Protein AF-G3IB99-F1 (afdb_monomer)

Solvent-accessible surface area (backbone atoms only — not comparable to full-atom values): 10257 Å² total; per-residue (Å²): 133,59,73,70,54,47,63,73,69,65,39,61,71,26,27,49,46,32,40,73,77,68,72,35,90,63,58,68,68,59,18,52,49,49,44,49,53,52,61,70,64,66,71,85,59,64,83,20,66,32,47,36,39,21,52,54,35,40,75,71,71,43,54,70,68,60,10,50,49,53,10,56,70,50,57,39,84,66,25,65,32,28,63,60,51,18,52,55,52,51,50,54,42,54,78,65,71,56,53,44,65,57,51,53,51,49,32,57,74,70,73,46,82,63,60,82,47,43,39,87,82,49,44,92,93,43,68,54,66,70,59,51,56,55,52,59,56,43,72,76,42,59,66,82,52,33,20,68,76,79,31,90,39,60,92,47,79,55,42,72,44,59,80,71,37,77,72,40,66,69,37,53,36,53,34,64,70,31,46,129

Radius of gyration: 18.91 Å; Cα contacts (8 Å, |Δi|>4): 186; chains: 1; bounding box: 50×34×52 Å

Nearest PDB structures (foldseek):
  6qfb-assembly1_B-2  TM=8.580E-01  e=9.267E-17  Homo sapiens
  6qfb-assembly1_A-2  TM=8.563E-01  e=1.451E-16  Homo sapiens
  6hxm-assembly1_B  TM=8.530E-01  e=1.623E-16  Homo sapiens
  6hxi-assembly1_B  TM=8.545E-01  e=1.266E-12  Methanothrix soehngenii
  6znw-assembly1_B  TM=7.960E-01  e=6.838E-13  Methanothrix soehngenii

Sequence (180 aa):
MPITEVFKEEMGIGGVLGLLWFQRSWPKYSCQFIEMCLMVTADHGPAVSGAHNTIISARAGKDLVSSLSSGLLTFGDWFGGALDAAAKMFSKAFDSGIISMEFVNKMKKEGKLIMGIGHRVKSINNPDMRVEILKDCQTAFPRHLAARLFTGSGEDHHFKEAKSYPECERFHWRRICGHA

InterPro domains:
  IPR002020 Citrate synthase [PF00285] (25-141)
  IPR002020 Citrate synthase [PTHR23118] (1-137)
  IPR016142 Citrate synthase-like, large alpha subdomain [G3DSA:1.10.580.10] (22-80)
  IPR016143 Citrate synthase-like, small alpha subdomain [G3DSA:1.10.230.10] (81-142)
  IPR036969 Citrate synthase superfamily [SSF48256] (7-140)

Organism: Cricetulus griseus (NCBI:txid10029)

Secondary structure (DSSP, 8-state):
--HHHHHHTT-HHHHHHHHHHHS-PPPHHHHHHHHHHHHHTS---TTSHHHHHHHHHHHTT--HHHHHHHHHTT-BTTBBTHHHHHHHHHHHHHHTT--HHHHHHHHHHTT-PPTT---SS-BTTB--HHHHHHHHHHTTS-HHHHHHHT-S-SS-TTSGGGGTSTTGGGS--TTTS---

Mean predicted aligned error: 9.17 Å

Structure (mmCIF, N/CA/C/O backbone):
data_AF-G3IB99-F1
#
_entry.id   AF-G3IB99-F1
#
loop_
_atom_site.group_PDB
_atom_site.id
_atom_site.type_symbol
_atom_site.label_atom_id
_atom_site.label_alt_id
_atom_site.label_comp_id
_atom_site.label_asym_id
_atom_site.label_entity_id
_atom_site.label_seq_id
_atom_site.pdbx_PDB_ins_code
_atom_site.Cartn_x
_atom_site.Cartn_y
_atom_site.Cartn_z
_atom_site.occupancy
_atom_site.B_iso_or_equiv
_atom_site.auth_seq_id
_atom_site.auth_comp_id
_atom_site.auth_asym_id
_atom_site.auth_atom_id
_atom_site.pdbx_PDB_model_num
ATOM 1 N N . MET A 1 1 ? -6.535 -2.120 -25.381 1.00 87.00 1 MET A N 1
ATOM 2 C CA . MET A 1 1 ? -5.793 -0.951 -25.887 1.00 87.00 1 MET A CA 1
ATOM 3 C C . MET A 1 1 ? -4.408 -1.423 -26.306 1.00 87.00 1 MET A C 1
ATOM 5 O O . MET A 1 1 ? -3.760 -2.080 -25.495 1.00 87.00 1 MET A O 1
ATOM 9 N N . PRO A 1 2 ? -3.989 -1.205 -27.561 1.00 95.06 2 PRO A N 1
ATOM 10 C CA . PRO A 1 2 ? -2.632 -1.487 -28.021 1.00 95.06 2 PRO A CA 1
ATOM 11 C C . PRO A 1 2 ? -1.585 -0.685 -27.239 1.00 95.06 2 PRO A C 1
ATOM 13 O O . PRO A 1 2 ? -1.839 0.446 -26.834 1.00 95.06 2 PRO A O 1
ATOM 16 N N . ILE A 1 3 ? -0.382 -1.241 -27.075 1.00 95.31 3 ILE A N 1
ATOM 17 C CA . ILE A 1 3 ? 0.705 -0.585 -26.327 1.00 95.31 3 ILE A CA 1
ATOM 18 C C . ILE A 1 3 ? 1.106 0.774 -26.925 1.00 95.31 3 ILE A C 1
ATOM 20 O O . ILE A 1 3 ? 1.473 1.690 -26.199 1.00 95.31 3 ILE A O 1
ATOM 24 N N . THR A 1 4 ? 0.985 0.941 -28.243 1.00 96.38 4 THR A N 1
ATOM 25 C CA . THR A 1 4 ? 1.266 2.208 -28.934 1.00 96.38 4 THR A CA 1
ATOM 26 C C . THR A 1 4 ? 0.306 3.326 -28.523 1.00 96.38 4 THR A C 1
ATOM 28 O O . THR A 1 4 ? 0.736 4.467 -28.370 1.00 96.38 4 THR A O 1
ATOM 31 N N . GLU A 1 5 ? -0.972 3.011 -28.296 1.00 95.25 5 GLU A N 1
ATOM 32 C CA . GLU A 1 5 ? -1.967 3.973 -27.805 1.00 95.25 5 GLU A CA 1
ATOM 33 C C . GLU A 1 5 ? -1.708 4.349 -26.345 1.00 95.25 5 GLU A C 1
ATOM 35 O O . GLU A 1 5 ? -1.786 5.524 -26.006 1.00 95.25 5 GLU A O 1
ATOM 40 N N . VAL A 1 6 ? -1.280 3.392 -25.512 1.00 94.19 6 VAL A N 1
ATOM 41 C CA . VAL A 1 6 ? -0.914 3.645 -24.105 1.00 94.19 6 VAL A CA 1
ATOM 42 C C . VAL A 1 6 ? 0.177 4.715 -23.987 1.00 94.19 6 VAL A C 1
ATOM 44 O O . VAL A 1 6 ? 0.074 5.616 -23.151 1.00 94.19 6 VAL A O 1
ATOM 47 N N . PHE A 1 7 ? 1.211 4.645 -24.833 1.00 95.2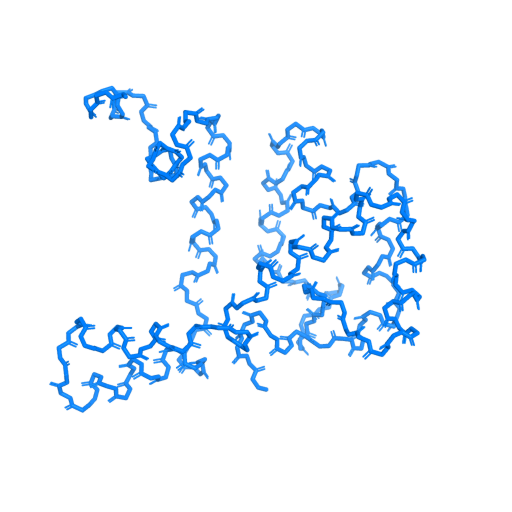5 7 PHE A N 1
ATOM 48 C CA . PHE A 1 7 ? 2.264 5.664 -24.864 1.00 95.25 7 PHE A CA 1
ATOM 49 C C . PHE A 1 7 ? 1.783 6.983 -25.475 1.00 95.25 7 PHE A C 1
ATOM 51 O O . PHE A 1 7 ? 2.137 8.044 -24.969 1.00 95.25 7 PHE A O 1
ATOM 58 N N . LYS A 1 8 ? 0.958 6.934 -26.530 1.00 96.12 8 LYS A N 1
ATOM 59 C CA . LYS A 1 8 ? 0.415 8.136 -27.183 1.00 96.12 8 LYS A CA 1
ATOM 60 C C . LYS A 1 8 ? -0.502 8.947 -26.262 1.00 96.12 8 LYS A C 1
ATOM 62 O O . LYS A 1 8 ? -0.513 10.169 -26.349 1.00 96.12 8 LYS A O 1
ATOM 67 N N . GLU A 1 9 ? -1.271 8.281 -25.405 1.00 93.50 9 GLU A N 1
ATOM 68 C CA . GLU A 1 9 ? -2.194 8.919 -24.457 1.00 93.50 9 GLU A CA 1
ATOM 69 C C . GLU A 1 9 ? -1.531 9.320 -23.127 1.00 93.50 9 GLU A C 1
ATOM 71 O O . GLU A 1 9 ? -2.204 9.872 -22.254 1.00 93.50 9 GLU A O 1
ATOM 76 N N . GLU A 1 10 ? -0.222 9.073 -22.974 1.00 93.75 10 GLU A N 1
ATOM 77 C CA . GLU A 1 10 ? 0.557 9.381 -21.766 1.00 93.75 10 GLU A CA 1
ATOM 78 C C . GLU A 1 10 ? -0.084 8.800 -20.493 1.00 93.75 10 GLU A C 1
ATOM 80 O O . GLU A 1 10 ? -0.214 9.469 -19.466 1.00 93.75 10 GLU A O 1
ATOM 85 N N . MET A 1 11 ? -0.525 7.539 -20.556 1.00 92.50 11 MET A N 1
ATOM 86 C CA . MET A 1 11 ? -1.309 6.922 -19.477 1.00 92.50 11 MET A CA 1
ATOM 87 C C . MET A 1 11 ? -0.542 6.739 -18.157 1.00 92.50 11 MET A C 1
ATOM 89 O O . MET A 1 11 ? -1.168 6.572 -17.107 1.00 92.50 11 MET A O 1
ATOM 93 N N . GLY A 1 12 ? 0.793 6.745 -18.205 1.00 95.31 12 GLY A N 1
ATOM 94 C CA . GLY A 1 12 ? 1.648 6.526 -17.039 1.00 95.31 12 GLY A CA 1
ATOM 95 C C . GLY A 1 12 ? 1.552 5.108 -16.468 1.00 95.31 12 GLY A C 1
ATOM 96 O O . GLY A 1 12 ? 0.936 4.208 -17.047 1.00 95.31 12 GLY A O 1
ATOM 97 N N . ILE A 1 13 ? 2.164 4.903 -15.304 1.00 96.88 13 ILE A N 1
ATOM 98 C CA . ILE A 1 13 ? 2.124 3.618 -14.593 1.00 96.88 13 ILE A CA 1
ATOM 99 C C . ILE A 1 13 ? 0.707 3.378 -14.062 1.00 96.88 13 ILE A C 1
ATOM 101 O O . ILE A 1 13 ? 0.179 2.273 -14.183 1.00 96.88 13 ILE A O 1
ATOM 105 N N . GLY A 1 14 ? 0.055 4.416 -13.535 1.00 94.75 14 GLY A N 1
ATOM 106 C CA . GLY A 1 14 ? -1.295 4.332 -12.984 1.00 94.75 14 GLY A CA 1
ATOM 107 C C . GLY A 1 14 ? -2.340 3.927 -14.023 1.00 94.75 14 GLY A C 1
ATOM 108 O O . GLY A 1 14 ? -3.204 3.097 -13.736 1.00 94.75 14 GLY A O 1
ATOM 109 N N . GLY A 1 15 ? -2.248 4.447 -15.251 1.00 95.38 15 GLY A N 1
ATOM 110 C CA . GLY A 1 15 ? -3.161 4.069 -16.329 1.00 95.38 15 GLY A CA 1
ATOM 111 C C . GLY A 1 15 ? -2.929 2.645 -16.832 1.00 95.38 15 GLY A C 1
ATOM 112 O O . GLY A 1 15 ? -3.894 1.919 -17.077 1.00 95.38 15 GLY A O 1
ATOM 113 N N . VAL A 1 16 ? -1.669 2.199 -16.903 1.00 97.06 16 VAL A N 1
ATOM 114 C CA . VAL A 1 16 ? -1.341 0.797 -17.214 1.00 97.06 16 VAL A CA 1
ATOM 115 C C . VAL A 1 16 ? -1.893 -0.146 -16.141 1.00 97.06 16 VAL A C 1
ATOM 117 O O . VAL A 1 16 ? -2.479 -1.174 -16.480 1.00 97.06 16 VAL A O 1
ATOM 120 N N . LEU A 1 17 ? -1.788 0.214 -14.857 1.00 96.56 17 LEU A N 1
ATOM 121 C CA . LEU A 1 17 ? -2.384 -0.561 -13.764 1.00 96.56 17 LEU A CA 1
ATOM 122 C C . LEU A 1 17 ? -3.911 -0.642 -13.877 1.00 96.56 17 LEU A C 1
ATOM 124 O O . LEU A 1 17 ? -4.468 -1.726 -13.713 1.00 96.56 17 LEU A O 1
ATOM 128 N N . GLY A 1 18 ? -4.588 0.454 -14.230 1.00 95.38 18 GLY A N 1
ATOM 129 C CA . GLY A 1 18 ? -6.035 0.453 -14.485 1.00 95.38 18 GLY A CA 1
ATOM 130 C C . GLY A 1 18 ? -6.449 -0.531 -15.586 1.00 95.38 18 GLY A C 1
ATOM 131 O O . GLY A 1 18 ? -7.400 -1.302 -15.421 1.00 95.38 18 GLY A O 1
ATOM 132 N N . LEU A 1 19 ? -5.685 -0.578 -16.681 1.00 96.19 19 LEU A N 1
ATOM 133 C CA . LEU A 1 19 ? -5.924 -1.514 -17.781 1.00 96.19 19 LEU A CA 1
ATOM 134 C C . LEU A 1 19 ? -5.665 -2.972 -17.379 1.00 96.19 19 LEU A C 1
ATOM 136 O O . LEU A 1 19 ? -6.460 -3.843 -17.724 1.00 96.19 19 LEU A O 1
ATOM 140 N N . LEU A 1 20 ? -4.575 -3.258 -16.665 1.00 96.81 20 LEU A N 1
ATOM 141 C CA . LEU A 1 20 ? -4.194 -4.635 -16.332 1.00 96.81 20 LEU A CA 1
ATOM 142 C C . LEU A 1 20 ? -5.030 -5.223 -15.191 1.00 96.81 20 LEU A C 1
ATOM 144 O O . LEU A 1 20 ? -5.450 -6.376 -15.277 1.00 96.81 20 LEU A O 1
ATOM 148 N N . TRP A 1 21 ? -5.280 -4.452 -14.133 1.00 95.75 21 TRP A N 1
ATOM 149 C CA . TRP A 1 21 ? -5.978 -4.941 -12.941 1.00 95.75 21 TRP A CA 1
ATOM 150 C C . TRP A 1 21 ? -7.497 -4.880 -13.081 1.00 95.75 21 TRP A C 1
ATOM 152 O O . TRP A 1 21 ? -8.180 -5.790 -12.620 1.00 95.75 21 TRP A O 1
ATOM 162 N N . PHE A 1 22 ? -8.022 -3.835 -13.728 1.00 94.44 22 PHE A N 1
ATOM 163 C CA . PHE A 1 22 ? -9.465 -3.574 -13.792 1.00 94.44 22 PHE A CA 1
ATOM 164 C C . PHE A 1 22 ? -10.037 -3.610 -15.206 1.00 94.44 22 PHE A C 1
ATOM 166 O O . PHE A 1 22 ? -11.247 -3.457 -15.366 1.00 94.44 22 PHE A O 1
ATOM 173 N N . GLN A 1 23 ? -9.196 -3.783 -16.233 1.00 95.44 23 GLN A N 1
ATOM 174 C CA . GLN A 1 23 ? -9.614 -3.792 -17.638 1.00 95.44 23 GLN A CA 1
ATOM 175 C C . GLN A 1 23 ? -10.393 -2.522 -18.023 1.00 95.44 23 GLN A C 1
ATOM 177 O O . GLN A 1 23 ? -11.329 -2.555 -18.826 1.00 95.44 23 GLN A O 1
ATOM 182 N N . ARG A 1 24 ? -10.013 -1.376 -17.438 1.00 92.56 24 ARG A N 1
ATOM 183 C CA . ARG A 1 24 ? -10.651 -0.073 -17.665 1.00 92.56 24 ARG A CA 1
ATOM 184 C C . ARG A 1 24 ? -9.608 1.004 -17.928 1.00 92.56 24 ARG A C 1
ATOM 186 O O . ARG A 1 24 ? -8.572 1.043 -17.277 1.00 92.56 24 ARG A O 1
ATOM 193 N N . SER A 1 25 ? -9.924 1.906 -18.857 1.00 92.25 25 SER A N 1
ATOM 194 C CA . SER A 1 25 ? -9.218 3.183 -18.958 1.00 92.25 25 SER A CA 1
ATOM 195 C C . SER A 1 25 ? -9.811 4.142 -17.931 1.00 92.25 25 SER A C 1
ATOM 197 O O . SER A 1 25 ? -11.033 4.316 -17.872 1.00 92.25 25 SER A O 1
ATOM 199 N N . TRP A 1 26 ? -8.959 4.708 -17.082 1.00 90.44 26 TRP A N 1
ATOM 200 C CA . TRP A 1 26 ? -9.368 5.610 -16.015 1.00 90.44 26 TRP A CA 1
ATOM 201 C C . TRP A 1 26 ? -9.081 7.071 -16.359 1.00 90.44 26 TRP A C 1
ATOM 203 O O . TRP A 1 26 ? -8.173 7.366 -17.135 1.00 90.44 26 TRP A O 1
ATOM 213 N N . PRO A 1 27 ? -9.815 8.013 -15.743 1.00 91.50 27 PRO A N 1
ATOM 214 C CA . PRO A 1 27 ? -9.466 9.424 -15.815 1.00 91.50 27 PRO A CA 1
ATOM 215 C C . PRO A 1 27 ? -8.056 9.693 -15.272 1.00 91.50 27 PRO A C 1
ATOM 217 O O . PRO A 1 27 ? -7.644 9.078 -14.285 1.00 91.50 27 PRO A O 1
ATOM 220 N N . LYS A 1 28 ? -7.361 10.691 -15.839 1.00 90.81 28 LYS A N 1
ATOM 221 C CA . LYS A 1 28 ? -5.982 11.053 -15.452 1.00 90.81 28 LYS A CA 1
ATOM 222 C C . LYS A 1 28 ? -5.798 11.249 -13.940 1.00 90.81 28 LYS A C 1
ATOM 224 O O . LYS A 1 28 ? -4.803 10.784 -13.396 1.00 90.81 28 LYS A O 1
ATOM 229 N N . TYR A 1 29 ? -6.773 11.850 -13.249 1.00 88.19 29 TYR A N 1
ATOM 230 C CA . TYR A 1 29 ? -6.705 12.051 -11.794 1.00 88.19 29 TYR A CA 1
ATOM 231 C C . TYR A 1 29 ? -6.659 10.730 -11.005 1.00 88.19 29 TYR A C 1
ATOM 233 O O . TYR A 1 29 ? -5.977 10.643 -9.991 1.00 88.19 29 TYR A O 1
ATOM 241 N N . SER A 1 30 ? -7.347 9.680 -11.470 1.00 88.00 30 SER A N 1
ATOM 242 C CA . SER A 1 30 ? -7.333 8.365 -10.813 1.00 88.00 30 SER A CA 1
ATOM 243 C C . SER A 1 30 ? -6.010 7.646 -11.056 1.00 88.00 30 SER A C 1
ATOM 245 O O . SER A 1 30 ? -5.467 7.037 -10.138 1.00 88.00 30 SER A O 1
ATOM 247 N N . CYS A 1 31 ? -5.460 7.767 -12.268 1.00 91.88 31 CYS A N 1
ATOM 248 C CA . CYS A 1 31 ? -4.134 7.245 -12.594 1.00 91.88 31 CYS A CA 1
ATOM 249 C C . CYS A 1 31 ? -3.061 7.886 -11.702 1.00 91.88 31 CYS A C 1
ATOM 251 O O . CYS A 1 31 ? -2.303 7.174 -11.048 1.00 91.88 31 CYS A O 1
ATOM 253 N N . GLN A 1 32 ? -3.061 9.219 -11.604 1.00 91.00 32 GLN A N 1
ATOM 254 C CA . GLN A 1 32 ? -2.144 9.968 -10.740 1.00 91.00 32 GLN A CA 1
ATOM 255 C C . GLN A 1 32 ? -2.315 9.598 -9.266 1.00 91.00 32 GLN A C 1
ATOM 257 O O . GLN A 1 32 ? -1.330 9.424 -8.554 1.00 91.00 32 GLN A O 1
ATOM 262 N N . PHE A 1 33 ? -3.555 9.421 -8.806 1.00 87.00 33 PHE A N 1
ATOM 263 C CA . PHE A 1 33 ? -3.814 9.010 -7.434 1.00 87.00 33 PHE A CA 1
ATOM 264 C C . PHE A 1 33 ? -3.202 7.644 -7.097 1.00 87.00 33 PHE A C 1
ATOM 266 O O . PHE A 1 33 ? -2.570 7.498 -6.052 1.00 87.00 33 PHE A O 1
ATOM 273 N N . ILE A 1 34 ? -3.323 6.660 -7.990 1.00 89.19 34 ILE A N 1
ATOM 274 C CA . ILE A 1 34 ? -2.693 5.349 -7.792 1.00 89.19 34 ILE A CA 1
ATOM 275 C C . ILE A 1 34 ? -1.169 5.464 -7.765 1.00 89.19 34 ILE A C 1
ATOM 277 O O . ILE A 1 34 ? -0.531 4.859 -6.906 1.00 89.19 34 ILE A O 1
ATOM 281 N N . GLU A 1 35 ? -0.576 6.269 -8.645 1.00 92.62 35 GLU A N 1
ATOM 282 C CA . GLU A 1 35 ? 0.871 6.506 -8.626 1.00 92.62 35 GLU A CA 1
ATOM 283 C C . GLU A 1 35 ? 1.326 7.132 -7.304 1.00 92.62 35 GLU A C 1
ATOM 285 O O . GLU A 1 35 ? 2.317 6.699 -6.720 1.00 92.62 35 GLU A O 1
ATOM 290 N N . MET A 1 36 ? 0.573 8.089 -6.769 1.00 87.88 36 MET A N 1
ATOM 291 C CA . MET A 1 36 ? 0.847 8.643 -5.446 1.00 87.88 36 MET A CA 1
ATOM 292 C C . MET A 1 36 ? 0.695 7.623 -4.322 1.00 87.88 36 MET A C 1
ATOM 294 O O . MET A 1 36 ? 1.519 7.631 -3.410 1.00 87.88 36 MET A O 1
ATOM 298 N N . CYS A 1 37 ? -0.312 6.742 -4.367 1.00 86.81 37 CYS A N 1
ATOM 299 C CA . CYS A 1 37 ? -0.418 5.642 -3.409 1.00 86.81 37 CYS A CA 1
ATOM 300 C C . CYS A 1 37 ? 0.856 4.799 -3.415 1.00 86.81 37 CYS A C 1
ATOM 302 O O . CYS A 1 37 ? 1.420 4.567 -2.351 1.00 86.81 37 CYS A O 1
ATOM 304 N N . LEU A 1 38 ? 1.349 4.421 -4.600 1.00 90.38 38 LEU A N 1
ATOM 305 C CA . LEU A 1 38 ? 2.597 3.668 -4.737 1.00 90.38 38 LEU A CA 1
ATOM 306 C C . LEU A 1 38 ? 3.792 4.436 -4.160 1.00 90.38 38 LEU A C 1
ATOM 308 O O . LEU A 1 38 ? 4.603 3.846 -3.447 1.00 90.38 38 LEU A O 1
ATOM 312 N N . MET A 1 39 ? 3.877 5.746 -4.411 1.00 90.88 39 MET A N 1
ATOM 313 C CA . MET A 1 39 ? 4.948 6.601 -3.893 1.00 90.88 39 MET A CA 1
ATOM 314 C C . MET A 1 39 ? 4.939 6.689 -2.362 1.00 90.88 39 MET A C 1
ATOM 316 O O . MET A 1 39 ? 5.985 6.518 -1.737 1.00 90.88 39 MET A O 1
ATOM 320 N N . VAL A 1 40 ? 3.782 6.919 -1.731 1.00 85.25 40 VAL A N 1
ATOM 321 C CA . VAL A 1 40 ? 3.722 7.057 -0.264 1.00 85.25 40 VAL A CA 1
ATOM 322 C C . VAL A 1 40 ? 3.938 5.733 0.470 1.00 85.25 40 VAL A C 1
ATOM 324 O O . VAL A 1 40 ? 4.361 5.753 1.626 1.00 85.25 40 VAL A O 1
ATOM 327 N N . THR A 1 41 ? 3.658 4.596 -0.176 1.00 89.19 41 THR A N 1
ATOM 328 C CA . THR A 1 41 ? 3.864 3.254 0.392 1.00 89.19 41 THR A CA 1
ATOM 329 C C . THR A 1 41 ? 5.218 2.642 0.042 1.00 89.19 41 THR A C 1
ATOM 331 O O . THR A 1 41 ? 5.473 1.511 0.443 1.00 89.19 41 THR A O 1
ATOM 334 N N . ALA A 1 42 ? 6.070 3.345 -0.712 1.00 92.62 42 ALA A N 1
ATOM 335 C CA . ALA A 1 42 ? 7.289 2.774 -1.281 1.00 92.62 42 ALA A CA 1
ATOM 336 C C . ALA A 1 42 ? 8.238 2.185 -0.222 1.00 92.62 42 ALA A C 1
ATOM 338 O O . ALA A 1 42 ? 8.786 1.106 -0.433 1.00 92.62 42 ALA A O 1
ATOM 339 N N . ASP A 1 43 ? 8.412 2.866 0.914 1.00 92.38 43 ASP A N 1
ATOM 340 C CA . ASP A 1 43 ? 9.173 2.351 2.053 1.00 92.38 43 ASP A CA 1
ATOM 341 C C . ASP A 1 43 ? 8.780 3.049 3.369 1.00 92.38 43 ASP A C 1
ATOM 343 O O . ASP A 1 43 ? 8.349 4.208 3.388 1.00 92.38 43 ASP A O 1
ATOM 347 N N . HIS A 1 44 ? 8.948 2.343 4.489 1.00 91.44 44 HIS A N 1
ATOM 348 C CA . HIS A 1 44 ? 8.750 2.847 5.856 1.00 91.44 44 HIS A CA 1
ATOM 349 C C . HIS A 1 44 ? 9.935 2.538 6.784 1.00 91.44 44 HIS A C 1
ATOM 351 O O . HIS A 1 44 ? 9.791 2.543 8.010 1.00 91.44 44 HIS A O 1
ATOM 357 N N . GLY A 1 45 ? 11.115 2.320 6.203 1.00 93.25 45 GLY A N 1
ATOM 358 C CA . GLY A 1 45 ? 12.359 2.103 6.918 1.00 93.25 45 GLY A CA 1
ATOM 359 C C . GLY A 1 45 ? 12.589 0.644 7.327 1.00 93.25 45 GLY A C 1
ATOM 360 O O . GLY A 1 45 ? 11.701 -0.205 7.254 1.00 93.25 45 GLY A O 1
ATOM 361 N N . PRO A 1 46 ? 13.797 0.328 7.819 1.00 95.81 46 PRO A N 1
ATOM 362 C CA . PRO A 1 46 ? 14.273 -1.050 7.963 1.00 95.81 46 PRO A CA 1
ATOM 363 C C . PRO A 1 46 ? 13.697 -1.809 9.169 1.00 95.81 46 PRO A C 1
ATOM 365 O O . PRO A 1 46 ? 13.973 -2.996 9.334 1.00 95.81 46 PRO A O 1
ATOM 368 N N . ALA A 1 47 ? 12.948 -1.132 10.045 1.00 94.38 47 ALA A N 1
ATOM 369 C CA . ALA A 1 47 ? 12.429 -1.712 11.285 1.00 94.38 47 ALA A CA 1
ATOM 370 C C . ALA A 1 47 ? 11.116 -2.492 11.097 1.00 94.38 47 ALA A C 1
ATOM 372 O O . ALA A 1 47 ? 10.696 -3.203 12.008 1.00 94.38 47 ALA A O 1
ATOM 373 N N . VAL A 1 48 ? 10.460 -2.362 9.940 1.00 91.31 48 VAL A N 1
ATOM 374 C CA . VAL A 1 48 ? 9.214 -3.081 9.652 1.00 91.31 48 VAL A CA 1
ATOM 375 C C . VAL A 1 48 ? 9.496 -4.526 9.229 1.00 91.31 48 VAL A C 1
ATOM 377 O O . VAL A 1 48 ? 10.531 -4.804 8.623 1.00 91.31 48 VAL A O 1
ATOM 380 N N . SER A 1 49 ? 8.567 -5.446 9.512 1.00 93.50 49 SER A N 1
ATOM 381 C CA . SER A 1 49 ? 8.760 -6.897 9.340 1.00 93.50 49 SER A CA 1
ATOM 382 C C . SER A 1 49 ? 9.299 -7.295 7.961 1.00 93.50 49 SER A C 1
ATOM 384 O O . SER A 1 49 ? 10.277 -8.036 7.880 1.00 93.50 49 SER A O 1
ATOM 386 N N . GLY A 1 50 ? 8.719 -6.768 6.879 1.00 95.56 50 GLY A N 1
ATOM 387 C CA . GLY A 1 50 ? 9.151 -7.109 5.521 1.00 95.56 50 GLY A CA 1
ATOM 388 C C . GLY A 1 50 ? 10.539 -6.588 5.178 1.00 95.56 50 GLY A C 1
ATOM 389 O O . GLY A 1 50 ? 11.364 -7.343 4.671 1.00 95.56 50 GLY A O 1
ATOM 390 N N . ALA A 1 51 ? 10.830 -5.325 5.505 1.00 96.56 51 ALA A N 1
ATOM 391 C CA . ALA A 1 51 ? 12.149 -4.744 5.264 1.00 96.56 51 ALA A CA 1
ATOM 392 C C . ALA A 1 51 ? 13.228 -5.492 6.059 1.00 96.56 51 ALA A C 1
ATOM 394 O O . ALA A 1 51 ? 14.272 -5.842 5.508 1.00 96.56 51 ALA A O 1
ATOM 395 N N . HIS A 1 52 ? 12.947 -5.816 7.323 1.00 97.94 52 HIS A N 1
ATOM 396 C CA . HIS A 1 52 ? 13.864 -6.560 8.176 1.00 97.94 52 HIS A CA 1
ATOM 397 C C . HIS A 1 52 ? 14.171 -7.955 7.612 1.00 97.94 52 HIS A C 1
ATOM 399 O O . HIS A 1 52 ? 15.340 -8.317 7.471 1.00 97.94 52 HIS A O 1
ATOM 405 N N . ASN A 1 53 ? 13.148 -8.715 7.206 1.00 97.75 53 ASN A N 1
ATOM 406 C CA . ASN A 1 53 ? 13.333 -10.043 6.616 1.00 97.75 53 ASN A CA 1
ATOM 407 C C . ASN A 1 53 ? 14.115 -9.998 5.295 1.00 97.75 53 ASN A C 1
ATOM 409 O O . ASN A 1 53 ? 15.000 -10.834 5.078 1.00 97.75 53 ASN A O 1
ATOM 413 N N . THR A 1 54 ? 13.850 -9.005 4.441 1.00 98.50 54 THR A N 1
ATOM 414 C CA . THR A 1 54 ? 14.625 -8.780 3.211 1.00 98.50 54 THR A CA 1
ATOM 415 C C . THR A 1 54 ? 16.094 -8.512 3.529 1.00 98.50 54 THR A C 1
ATOM 417 O O . THR A 1 54 ? 16.974 -9.131 2.930 1.00 98.50 54 THR A O 1
ATOM 420 N N . ILE A 1 55 ? 16.377 -7.645 4.508 1.00 98.44 55 ILE A N 1
ATOM 421 C CA . ILE A 1 55 ? 17.744 -7.296 4.921 1.00 98.44 55 ILE A CA 1
ATOM 422 C C . ILE A 1 55 ? 18.484 -8.523 5.460 1.00 98.44 55 ILE A C 1
ATOM 424 O O . ILE A 1 55 ? 19.619 -8.770 5.059 1.00 98.44 55 ILE A O 1
ATOM 428 N N . ILE A 1 56 ? 17.864 -9.310 6.344 1.00 98.56 56 ILE A N 1
ATOM 429 C CA . ILE A 1 56 ? 18.486 -10.523 6.896 1.00 98.56 56 ILE A CA 1
ATOM 430 C C . ILE A 1 56 ? 18.782 -11.541 5.789 1.00 98.56 56 ILE A C 1
ATOM 432 O O . ILE A 1 56 ? 19.881 -12.092 5.747 1.00 98.56 56 ILE A O 1
ATOM 436 N N . SER A 1 57 ? 17.850 -11.742 4.857 1.00 98.25 57 SER A N 1
ATOM 437 C CA . SER A 1 57 ? 18.029 -12.678 3.739 1.00 98.25 57 SER A CA 1
ATOM 438 C C . SER A 1 57 ? 19.161 -12.239 2.807 1.00 98.25 57 SER A C 1
ATOM 440 O O . SER A 1 57 ? 20.021 -13.047 2.456 1.00 98.25 57 SER A O 1
ATOM 442 N N . ALA A 1 58 ? 19.227 -10.946 2.479 1.00 98.44 58 ALA A N 1
ATOM 443 C CA . ALA A 1 58 ? 20.313 -10.383 1.682 1.00 98.44 58 ALA A CA 1
ATOM 444 C C . ALA A 1 58 ? 21.667 -10.521 2.398 1.00 98.44 58 ALA A C 1
ATOM 446 O O . ALA A 1 58 ? 22.660 -10.919 1.792 1.00 98.44 58 ALA A O 1
ATOM 447 N N . ARG A 1 59 ? 21.709 -10.275 3.717 1.00 98.25 59 ARG A N 1
ATOM 448 C CA . ARG A 1 59 ? 22.915 -10.467 4.544 1.00 98.25 59 ARG A CA 1
ATOM 449 C C . ARG A 1 59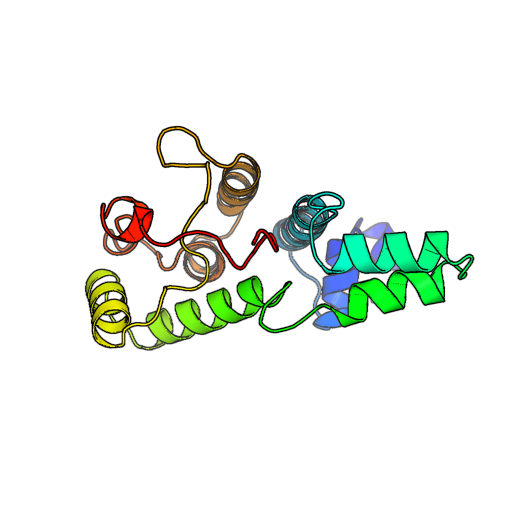 ? 23.341 -11.929 4.662 1.00 98.25 59 ARG A C 1
ATOM 451 O O . ARG A 1 59 ? 24.522 -12.184 4.865 1.00 98.25 59 ARG A O 1
ATOM 458 N N . ALA A 1 60 ? 22.417 -12.870 4.499 1.00 98.38 60 ALA A N 1
ATOM 459 C CA . ALA A 1 60 ? 22.714 -14.295 4.385 1.00 98.38 60 ALA A CA 1
ATOM 460 C C . ALA A 1 60 ? 23.245 -14.695 2.989 1.00 98.38 60 ALA A C 1
A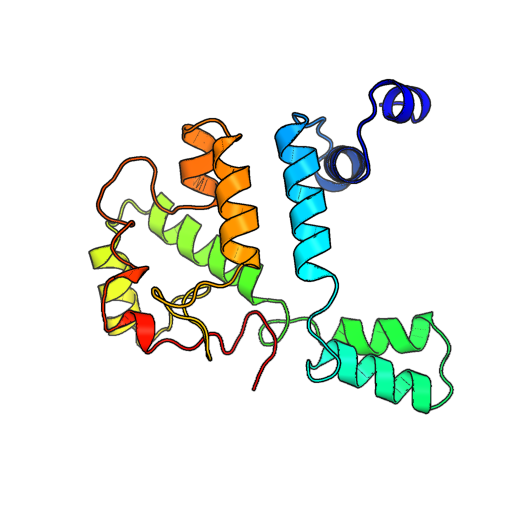TOM 462 O O . ALA A 1 60 ? 23.404 -15.883 2.714 1.00 98.38 60 ALA A O 1
ATOM 463 N N . GLY A 1 61 ? 23.511 -13.730 2.098 1.00 97.75 61 GLY A N 1
ATOM 464 C CA . GLY A 1 61 ? 24.067 -13.969 0.764 1.00 97.75 61 GLY A CA 1
ATOM 465 C C . GLY A 1 61 ? 23.045 -14.478 -0.254 1.00 97.75 61 GLY A C 1
ATOM 466 O O . GLY A 1 61 ? 23.428 -15.075 -1.260 1.00 97.75 61 GLY A O 1
ATOM 467 N N . LYS A 1 62 ? 21.744 -14.292 0.001 1.00 98.56 62 LYS A N 1
ATOM 468 C CA . LYS A 1 62 ? 20.688 -14.652 -0.951 1.00 98.56 62 LYS A CA 1
ATOM 469 C C . LYS A 1 62 ? 20.592 -13.623 -2.078 1.00 98.56 62 LYS A C 1
ATOM 471 O O . LYS A 1 62 ? 20.876 -12.443 -1.891 1.00 98.56 62 LYS A O 1
ATOM 476 N N . ASP A 1 63 ? 20.158 -14.080 -3.249 1.00 98.19 63 ASP A N 1
ATOM 477 C CA . ASP A 1 63 ? 19.910 -13.230 -4.412 1.00 98.19 63 ASP A CA 1
ATOM 478 C C . ASP A 1 63 ? 18.729 -12.264 -4.189 1.00 98.19 63 ASP A C 1
ATOM 480 O O . ASP A 1 63 ? 17.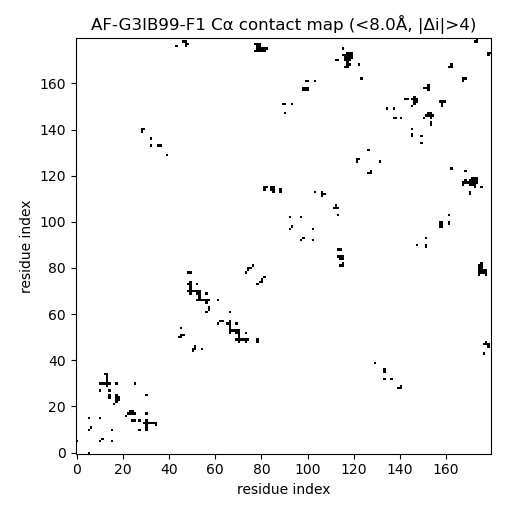994 -12.353 -3.196 1.00 98.19 63 ASP A O 1
ATOM 484 N N . LEU A 1 64 ? 18.544 -11.336 -5.134 1.00 98.25 64 LEU A N 1
ATOM 485 C CA . LEU A 1 64 ? 17.507 -10.303 -5.083 1.00 98.25 64 LEU A CA 1
ATOM 486 C C . LEU A 1 64 ? 16.098 -10.898 -4.943 1.00 98.25 64 LEU A C 1
ATOM 488 O O . LEU A 1 64 ? 15.330 -10.445 -4.097 1.00 98.25 64 LEU A O 1
ATOM 492 N N . VAL A 1 65 ? 15.759 -11.908 -5.751 1.00 98.56 65 VAL A N 1
ATOM 493 C CA . VAL A 1 65 ? 14.407 -12.485 -5.790 1.00 98.56 65 VAL A CA 1
ATOM 494 C C . VAL A 1 65 ? 14.123 -13.221 -4.488 1.00 98.56 65 VAL A C 1
ATOM 496 O O . VAL A 1 65 ? 13.068 -13.014 -3.886 1.00 98.56 65 VAL A O 1
ATOM 499 N N . SER A 1 66 ? 15.080 -14.019 -4.010 1.00 98.44 66 SER A N 1
ATOM 500 C CA . SER A 1 66 ? 14.981 -14.704 -2.717 1.00 98.44 66 SER A CA 1
ATOM 501 C C . SER A 1 66 ? 14.810 -13.721 -1.557 1.00 98.44 66 SER A C 1
ATOM 503 O O . SER A 1 66 ? 13.945 -13.912 -0.701 1.00 98.44 66 SER A O 1
ATOM 505 N N . SER A 1 67 ? 15.612 -12.654 -1.529 1.00 98.50 67 SER A N 1
ATOM 506 C CA . SER A 1 67 ? 15.578 -11.664 -0.449 1.00 98.50 67 SER A CA 1
ATOM 507 C C . SER A 1 67 ? 14.272 -10.875 -0.447 1.00 98.50 67 SER A C 1
ATOM 509 O O . SER A 1 67 ? 13.640 -10.751 0.599 1.00 98.50 67 SER A O 1
ATOM 511 N N . LEU A 1 68 ? 13.825 -10.414 -1.619 1.00 98.25 68 LEU A N 1
ATOM 512 C CA . LEU A 1 68 ? 12.550 -9.717 -1.779 1.00 98.25 68 LEU A CA 1
ATOM 513 C C . LEU A 1 68 ? 11.369 -10.606 -1.372 1.00 98.25 68 LEU A C 1
ATOM 515 O O . LEU A 1 68 ? 10.507 -10.173 -0.611 1.00 98.25 68 LEU A O 1
ATOM 519 N N . SER A 1 69 ? 11.345 -11.857 -1.838 1.00 98.38 69 SER A N 1
ATOM 520 C CA . SER A 1 69 ? 10.264 -12.801 -1.528 1.00 98.38 69 SER A CA 1
ATOM 521 C C . SER A 1 69 ? 10.164 -13.073 -0.025 1.00 98.38 69 SER A C 1
ATOM 523 O O . SER A 1 69 ? 9.064 -13.100 0.517 1.00 98.38 69 SER A O 1
ATOM 525 N N . SER A 1 70 ? 11.301 -13.202 0.667 1.00 98.25 70 SER A N 1
ATOM 526 C CA . SER A 1 70 ? 11.349 -13.375 2.126 1.00 98.25 70 SER A CA 1
ATOM 527 C C . SER A 1 70 ? 10.680 -12.219 2.880 1.00 98.25 70 SER A C 1
ATOM 529 O O . SER A 1 70 ? 9.937 -12.444 3.838 1.00 98.25 70 SER A O 1
ATOM 531 N N . GLY A 1 71 ? 10.886 -10.979 2.425 1.00 97.62 71 GLY A N 1
ATOM 532 C CA . GLY A 1 71 ? 10.183 -9.815 2.959 1.00 97.62 71 GLY A CA 1
ATOM 533 C C . GLY A 1 71 ? 8.700 -9.791 2.601 1.00 97.62 71 GLY A C 1
ATOM 534 O O . GLY A 1 71 ? 7.866 -9.559 3.476 1.00 97.62 71 GLY A O 1
ATOM 535 N N . LEU A 1 72 ? 8.346 -10.067 1.343 1.00 97.44 72 LEU A N 1
ATOM 536 C CA . LEU A 1 72 ? 6.953 -10.054 0.874 1.00 97.44 72 LEU A CA 1
ATOM 537 C C . LEU A 1 72 ? 6.077 -11.095 1.579 1.00 97.44 72 LEU A C 1
ATOM 539 O O . LEU A 1 72 ? 4.912 -10.821 1.847 1.00 97.44 72 LEU A O 1
ATOM 543 N N . LEU A 1 73 ? 6.635 -12.250 1.950 1.00 97.38 73 LEU A N 1
ATOM 544 C CA . LEU A 1 73 ? 5.925 -13.290 2.706 1.00 97.38 73 LEU A CA 1
ATOM 545 C C . LEU A 1 73 ? 5.512 -12.853 4.120 1.00 97.38 73 LEU A C 1
ATOM 547 O O . LEU A 1 73 ? 4.741 -13.550 4.773 1.00 97.38 73 LEU A O 1
ATOM 551 N N . THR A 1 74 ? 6.000 -11.708 4.600 1.00 96.50 74 THR A N 1
ATOM 552 C CA . THR A 1 74 ? 5.538 -11.124 5.866 1.00 96.50 74 THR A CA 1
ATOM 553 C C . THR A 1 74 ? 4.244 -10.322 5.720 1.00 96.50 74 THR A C 1
ATOM 555 O O . THR A 1 74 ? 3.634 -9.986 6.736 1.00 96.50 74 THR A O 1
ATOM 558 N N . PHE A 1 75 ? 3.814 -9.997 4.492 1.00 92.12 75 PHE A N 1
ATOM 559 C CA . PHE A 1 75 ? 2.545 -9.311 4.268 1.00 92.12 75 PHE A CA 1
ATOM 560 C C . PHE A 1 75 ? 1.365 -10.194 4.678 1.00 92.12 75 PHE A C 1
ATOM 562 O O . PHE A 1 75 ? 1.258 -11.357 4.296 1.00 92.12 75 PHE A O 1
ATOM 569 N N . GLY A 1 76 ? 0.457 -9.612 5.455 1.00 88.69 76 GLY A N 1
ATOM 570 C CA . GLY A 1 76 ? -0.719 -10.278 5.994 1.00 88.69 76 GLY A CA 1
ATOM 571 C C . GLY A 1 76 ? -1.461 -9.379 6.978 1.00 88.69 76 GLY A C 1
ATOM 572 O O . GLY A 1 76 ? -1.282 -8.160 6.994 1.00 88.69 76 GLY A O 1
ATOM 573 N N . ASP A 1 77 ? -2.273 -9.982 7.842 1.00 83.50 77 ASP A N 1
ATOM 574 C CA . ASP A 1 77 ? -3.181 -9.252 8.741 1.00 83.50 77 ASP A CA 1
AT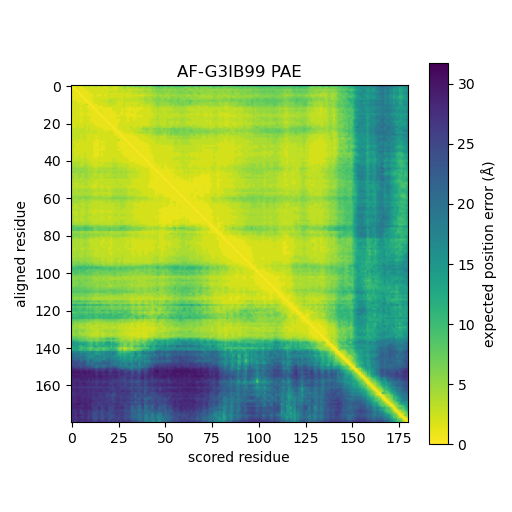OM 575 C C . ASP A 1 77 ? -2.472 -8.248 9.667 1.00 83.50 77 ASP A C 1
ATOM 577 O O . ASP A 1 77 ? -3.030 -7.206 10.024 1.00 83.50 77 ASP A O 1
ATOM 581 N N . TRP A 1 78 ? -1.233 -8.554 10.058 1.00 83.88 78 TRP A N 1
ATOM 582 C CA . TRP A 1 78 ? -0.458 -7.769 11.023 1.00 83.88 78 TRP A CA 1
ATOM 583 C C . TRP A 1 78 ? 0.532 -6.793 10.380 1.00 83.88 78 TRP A C 1
ATOM 585 O O . TRP A 1 78 ? 0.958 -5.846 11.039 1.00 83.88 78 TRP A O 1
ATOM 595 N N . PHE A 1 79 ? 0.869 -6.986 9.102 1.00 86.31 79 PHE A N 1
ATOM 596 C CA . PHE A 1 79 ? 1.798 -6.138 8.361 1.00 86.31 79 PHE A CA 1
ATOM 597 C C . PHE A 1 79 ? 1.302 -5.951 6.921 1.00 86.31 79 PHE A C 1
ATOM 599 O O . PHE A 1 79 ? 1.215 -6.902 6.154 1.00 86.31 79 PHE A O 1
ATOM 606 N N . GLY A 1 80 ? 0.930 -4.719 6.563 1.00 85.00 80 GLY A N 1
ATOM 607 C CA . GLY A 1 80 ? 0.390 -4.374 5.239 1.00 85.00 80 GLY A CA 1
ATOM 608 C C . GLY A 1 80 ? -1.128 -4.561 5.077 1.00 85.00 80 GLY A C 1
ATOM 609 O O . GLY A 1 80 ? -1.736 -3.864 4.270 1.00 85.00 80 GLY A O 1
ATOM 610 N N . GLY A 1 81 ? -1.784 -5.404 5.884 1.00 86.56 81 GLY A N 1
ATOM 611 C CA . GLY A 1 81 ? -3.221 -5.705 5.742 1.00 86.56 81 GLY A CA 1
ATOM 612 C C . GLY A 1 81 ? -4.194 -4.591 6.152 1.00 86.56 81 GLY A C 1
ATOM 613 O O . GLY A 1 81 ? -5.396 -4.672 5.898 1.00 86.56 81 GLY A O 1
ATOM 614 N N . ALA A 1 82 ? -3.714 -3.527 6.792 1.00 84.25 82 ALA A N 1
ATOM 615 C CA . ALA A 1 82 ? -4.603 -2.541 7.389 1.00 84.25 82 ALA A CA 1
ATOM 616 C C . ALA A 1 82 ? -5.265 -1.573 6.385 1.00 84.25 82 ALA A C 1
ATOM 618 O O . ALA A 1 82 ? -6.317 -1.032 6.722 1.00 84.25 82 ALA A O 1
ATOM 619 N N . LEU A 1 83 ? -4.730 -1.404 5.164 1.00 83.19 83 LEU A N 1
ATOM 620 C CA . LEU A 1 83 ? -5.426 -0.662 4.098 1.00 83.19 83 LEU A CA 1
ATOM 621 C C . LEU A 1 83 ? -6.730 -1.366 3.692 1.00 83.19 83 LEU A C 1
ATOM 623 O O . LEU A 1 83 ? -7.798 -0.758 3.732 1.00 83.19 83 LEU A O 1
ATOM 627 N N . ASP A 1 84 ? -6.650 -2.656 3.362 1.00 84.25 84 ASP A N 1
ATOM 628 C CA . ASP A 1 84 ? -7.807 -3.469 2.968 1.00 84.25 84 ASP A CA 1
ATOM 629 C C . ASP A 1 84 ? -8.812 -3.619 4.123 1.00 84.25 84 ASP A C 1
ATOM 631 O O . ASP A 1 84 ? -10.020 -3.451 3.939 1.00 84.25 84 ASP A O 1
ATOM 635 N N . ALA A 1 85 ? -8.319 -3.840 5.346 1.00 85.38 85 ALA A N 1
ATOM 636 C CA . ALA A 1 85 ? -9.171 -3.932 6.528 1.00 85.38 85 ALA A CA 1
ATOM 637 C C . ALA A 1 85 ? -9.924 -2.622 6.818 1.00 85.38 85 ALA A C 1
ATOM 639 O O . ALA A 1 85 ? -11.105 -2.662 7.170 1.00 85.38 85 ALA A O 1
ATOM 640 N N . ALA A 1 86 ? -9.266 -1.467 6.662 1.00 82.94 86 ALA A N 1
ATOM 641 C CA . ALA A 1 86 ? -9.908 -0.165 6.809 1.00 82.94 86 ALA A CA 1
ATOM 642 C C . ALA A 1 86 ? -10.963 0.049 5.719 1.00 82.94 86 ALA A C 1
ATOM 644 O O . ALA A 1 86 ? -12.108 0.351 6.049 1.00 82.94 86 ALA A O 1
AT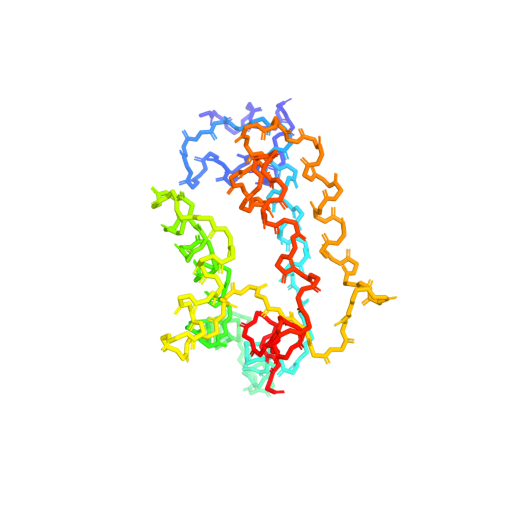OM 645 N N . ALA A 1 87 ? -10.621 -0.187 4.448 1.00 81.00 87 ALA A N 1
ATOM 646 C CA . ALA A 1 87 ? -11.554 -0.043 3.332 1.00 81.00 87 ALA A CA 1
ATOM 647 C C . ALA A 1 87 ? -12.820 -0.889 3.543 1.00 81.00 87 ALA A C 1
ATOM 649 O O . ALA A 1 87 ? -13.925 -0.355 3.547 1.00 81.00 87 ALA A O 1
ATOM 650 N N . LYS A 1 88 ? -12.673 -2.185 3.852 1.00 86.00 88 LYS A N 1
ATOM 651 C CA . LYS A 1 88 ? -13.806 -3.080 4.146 1.00 86.00 88 LYS A CA 1
ATOM 652 C C . LYS A 1 88 ? -14.648 -2.601 5.328 1.00 86.00 88 LYS A C 1
ATOM 654 O O . LYS A 1 88 ? -15.876 -2.672 5.276 1.00 86.00 88 LYS A O 1
ATOM 659 N N . MET A 1 89 ? -14.007 -2.135 6.402 1.00 86.94 89 MET A N 1
ATOM 660 C CA . MET A 1 89 ? -14.696 -1.675 7.609 1.00 86.94 89 MET A CA 1
ATOM 661 C C . MET A 1 89 ? -15.502 -0.397 7.355 1.00 86.94 89 MET A C 1
ATOM 663 O O . MET A 1 89 ? -16.678 -0.346 7.719 1.00 86.94 89 MET A O 1
ATOM 667 N N . PHE A 1 90 ? -14.897 0.604 6.709 1.00 81.12 90 PHE A N 1
ATOM 668 C CA . PHE A 1 90 ? -15.562 1.866 6.387 1.00 81.12 90 PHE A CA 1
ATOM 669 C C . PHE A 1 90 ? -16.649 1.689 5.330 1.00 81.12 90 PHE A C 1
ATOM 671 O O . PHE A 1 90 ? -17.744 2.203 5.533 1.00 81.12 90 PHE A O 1
ATOM 678 N N . SER A 1 91 ? -16.407 0.915 4.265 1.00 81.75 91 SER A N 1
ATOM 679 C CA . SER A 1 91 ? -17.437 0.617 3.260 1.00 81.75 91 SER A CA 1
ATOM 680 C C . SER A 1 91 ? -18.639 -0.078 3.891 1.00 81.75 91 SER A C 1
ATOM 682 O O . SER A 1 91 ? -19.761 0.372 3.712 1.00 81.75 91 SER A O 1
ATOM 684 N N . LYS A 1 92 ? -18.423 -1.097 4.736 1.00 87.44 92 LYS A N 1
ATOM 685 C CA . LYS A 1 92 ? -19.524 -1.787 5.424 1.00 87.44 92 LYS A CA 1
ATOM 686 C C . LYS A 1 92 ? -20.328 -0.857 6.335 1.00 87.44 92 LYS A C 1
ATOM 688 O O . LYS A 1 92 ? -21.545 -0.994 6.414 1.00 87.44 92 LYS A O 1
ATOM 693 N N . ALA A 1 93 ? -19.660 0.045 7.055 1.00 84.00 93 ALA A N 1
ATOM 694 C CA . ALA A 1 93 ? -20.336 1.022 7.902 1.00 84.00 93 ALA A CA 1
ATOM 695 C C . ALA A 1 93 ? -21.154 2.006 7.052 1.00 84.00 93 ALA A C 1
ATOM 697 O O . ALA A 1 93 ? -22.343 2.187 7.304 1.00 84.00 93 ALA A O 1
ATOM 698 N N . PHE A 1 94 ? -20.546 2.560 6.005 1.00 80.69 94 PHE A N 1
ATOM 699 C CA . PHE A 1 94 ? -21.191 3.495 5.088 1.00 80.69 94 PHE A CA 1
ATOM 700 C C . PHE A 1 94 ? -22.407 2.876 4.383 1.00 80.69 94 PHE A C 1
ATOM 702 O O . PHE A 1 94 ? -23.499 3.434 4.439 1.00 80.69 94 PHE A O 1
ATOM 709 N N . ASP A 1 95 ? -22.257 1.679 3.811 1.00 84.56 95 ASP A N 1
ATOM 710 C CA . ASP A 1 95 ? -23.328 0.967 3.100 1.00 84.56 95 ASP A CA 1
ATOM 711 C C . ASP A 1 95 ? -24.473 0.541 4.034 1.00 84.56 95 ASP A C 1
ATOM 713 O O . ASP A 1 95 ? -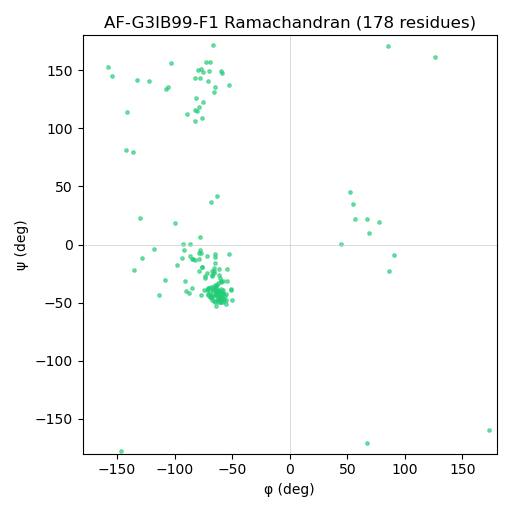25.602 0.343 3.589 1.00 84.56 95 ASP A O 1
ATOM 717 N N . SER A 1 96 ? -24.205 0.417 5.340 1.00 87.19 96 SER A N 1
ATOM 718 C CA . SER A 1 96 ? -25.237 0.135 6.346 1.00 87.19 96 SER A CA 1
ATOM 719 C C . SER A 1 96 ? -26.063 1.358 6.757 1.00 87.19 96 SER A C 1
ATOM 721 O O . SER A 1 96 ? -27.033 1.203 7.496 1.00 87.19 96 SER A O 1
ATOM 723 N N . GLY A 1 97 ? -25.689 2.561 6.307 1.00 84.25 97 GLY A N 1
ATOM 724 C CA . GLY A 1 97 ? -26.399 3.807 6.602 1.00 84.25 97 GLY A CA 1
ATOM 725 C C . GLY A 1 97 ? -26.313 4.272 8.059 1.00 84.25 97 GLY A C 1
ATOM 726 O O . GLY A 1 97 ? -27.032 5.193 8.436 1.00 84.25 97 GLY A O 1
ATOM 727 N N . ILE A 1 98 ? -25.462 3.655 8.889 1.00 82.88 98 ILE A N 1
ATOM 728 C CA . ILE A 1 98 ? -25.245 4.110 10.268 1.00 82.88 98 ILE A CA 1
ATOM 729 C C . ILE A 1 98 ? -24.468 5.423 10.269 1.00 82.88 98 ILE A C 1
ATOM 731 O O . ILE A 1 98 ? -23.509 5.600 9.511 1.00 82.88 98 ILE A O 1
ATOM 735 N N . ILE A 1 99 ? -24.836 6.328 11.171 1.00 83.06 99 ILE A N 1
ATOM 736 C CA . ILE A 1 99 ? -24.082 7.568 11.335 1.00 83.06 99 ILE A CA 1
ATOM 737 C C . ILE A 1 99 ? -22.745 7.291 12.030 1.00 83.06 99 ILE A C 1
ATOM 739 O O . ILE A 1 99 ? -22.555 6.319 12.764 1.00 83.06 99 ILE A O 1
ATOM 743 N N . SER A 1 100 ? -21.795 8.189 11.832 1.00 76.69 100 SER A N 1
ATOM 744 C CA . SER A 1 100 ? -20.406 8.058 12.286 1.00 76.69 100 SER A CA 1
ATOM 745 C C . SER A 1 100 ? -20.273 7.817 13.780 1.00 76.69 100 SER A C 1
ATOM 747 O O . SER A 1 100 ? -19.486 6.976 14.212 1.00 76.69 100 SER A O 1
ATOM 749 N N . MET A 1 101 ? -21.064 8.543 14.569 1.00 78.94 101 MET A N 1
ATOM 750 C CA . MET A 1 101 ? -21.029 8.437 16.021 1.00 78.94 101 MET A CA 1
ATOM 751 C C . MET A 1 101 ? -21.529 7.066 16.492 1.00 78.94 101 MET A C 1
ATOM 753 O O . MET A 1 101 ? -20.959 6.464 17.401 1.00 78.94 101 MET A O 1
ATOM 757 N N . GLU A 1 102 ? -22.552 6.524 15.832 1.00 82.94 102 GLU A N 1
ATOM 758 C CA . GLU A 1 102 ? -23.047 5.173 16.098 1.00 82.94 102 GLU A CA 1
ATOM 759 C C . GLU A 1 102 ? -22.024 4.113 15.702 1.00 82.94 102 GLU A C 1
ATOM 761 O O . GLU A 1 102 ? -21.821 3.157 16.449 1.00 82.94 102 GLU A O 1
ATOM 766 N N . PHE A 1 103 ? -21.328 4.297 14.576 1.00 84.00 103 PHE A N 1
ATOM 767 C CA . PHE A 1 103 ? -20.233 3.419 14.174 1.00 84.00 103 PHE A CA 1
ATOM 768 C C . PHE A 1 103 ? -19.125 3.371 15.235 1.00 84.00 103 PHE A C 1
ATOM 770 O O . PHE A 1 103 ? -18.738 2.282 15.664 1.00 84.00 103 PHE A O 1
ATOM 777 N N . VAL A 1 104 ? -18.659 4.528 15.718 1.00 81.69 104 VAL A N 1
ATOM 778 C CA . VAL A 1 104 ? -17.625 4.608 16.765 1.00 81.69 104 VAL A CA 1
ATOM 779 C C . VAL A 1 104 ? -18.099 3.930 18.053 1.00 81.69 104 VAL A C 1
ATOM 781 O O . VAL A 1 104 ? -17.397 3.076 18.602 1.00 81.69 104 VAL A O 1
ATOM 784 N N . ASN A 1 105 ? -19.316 4.238 18.505 1.00 84.88 105 ASN A N 1
ATOM 785 C CA . ASN A 1 105 ? -19.895 3.650 19.714 1.00 84.88 105 ASN A CA 1
ATOM 786 C C . ASN A 1 105 ? -20.078 2.133 19.596 1.00 84.88 105 ASN A C 1
ATOM 788 O O . ASN A 1 105 ? -19.809 1.400 20.550 1.00 84.88 105 ASN A O 1
ATOM 792 N N . LYS A 1 106 ? -20.492 1.644 18.425 1.00 88.38 106 LYS A N 1
ATOM 793 C CA . LYS A 1 106 ? -20.618 0.215 18.138 1.00 88.38 106 LYS A CA 1
ATOM 794 C C . LYS A 1 106 ? -19.268 -0.486 18.233 1.00 88.38 106 LYS A C 1
ATOM 796 O O . LYS A 1 106 ? -19.160 -1.485 18.937 1.00 88.38 106 LYS A O 1
ATOM 801 N N . MET A 1 107 ? -18.234 0.056 17.592 1.00 86.75 107 MET A N 1
ATOM 802 C CA . MET A 1 107 ? -16.884 -0.518 17.627 1.00 86.75 107 MET A CA 1
ATOM 803 C C . MET A 1 107 ? -16.314 -0.541 19.050 1.00 86.75 107 MET A C 1
ATOM 805 O O . MET A 1 107 ? -15.783 -1.564 19.487 1.00 86.75 107 MET A O 1
ATOM 809 N N . LYS A 1 108 ? -16.532 0.534 19.819 1.00 85.94 108 LYS A N 1
ATOM 810 C CA . LYS A 1 108 ? -16.180 0.613 21.243 1.00 85.94 108 LYS A CA 1
ATOM 811 C C . LYS A 1 108 ? -16.917 -0.438 22.078 1.00 85.94 108 LYS A C 1
ATOM 813 O O . LYS A 1 108 ? -16.284 -1.125 22.875 1.00 85.94 108 LYS A O 1
ATOM 818 N N . LYS A 1 109 ? -18.229 -0.608 21.872 1.00 93.69 109 LYS A N 1
ATOM 819 C CA . LYS A 1 109 ? -19.054 -1.615 22.563 1.00 93.69 109 LYS A CA 1
ATOM 820 C C . LYS A 1 109 ? -18.636 -3.047 22.218 1.00 93.69 109 LYS A C 1
ATOM 822 O O . LYS A 1 109 ? -18.682 -3.916 23.079 1.00 93.69 109 LYS A O 1
ATOM 827 N N . GLU A 1 110 ? -18.205 -3.287 20.982 1.00 92.69 110 GLU A N 1
ATOM 828 C CA . GLU A 1 110 ? -17.659 -4.573 20.531 1.00 92.69 110 GLU A CA 1
ATOM 829 C C . GLU A 1 110 ? -16.203 -4.809 20.979 1.00 92.69 110 GLU A C 1
ATOM 831 O O . GLU A 1 110 ? -15.658 -5.882 20.724 1.00 92.69 110 GLU A O 1
ATOM 836 N N . GLY A 1 111 ? -15.553 -3.827 21.617 1.00 89.69 111 GLY A N 1
ATOM 837 C CA . GLY A 1 111 ? -14.149 -3.918 22.026 1.00 89.69 111 GLY A CA 1
ATOM 838 C C . GLY A 1 111 ? -13.165 -3.972 20.852 1.00 89.69 111 GLY A C 1
ATOM 839 O O . GLY A 1 111 ? -12.048 -4.466 21.005 1.00 89.69 111 GLY A O 1
ATOM 840 N N . LYS A 1 112 ? -13.564 -3.493 19.668 1.00 86.81 112 LYS A N 1
ATOM 841 C CA . LYS A 1 112 ? -12.750 -3.510 18.446 1.00 86.81 112 LYS A CA 1
ATOM 842 C C . LYS A 1 112 ? -12.220 -2.116 18.135 1.00 86.81 112 LYS A C 1
ATOM 844 O O . LYS A 1 112 ? -12.964 -1.139 18.157 1.00 86.81 112 LYS A O 1
ATOM 849 N N . LEU A 1 113 ? -10.937 -2.032 17.785 1.00 84.06 113 LEU A N 1
ATOM 850 C CA . LEU A 1 113 ? -10.346 -0.781 17.305 1.00 84.06 113 LEU A CA 1
ATOM 851 C C . LEU A 1 113 ? -10.797 -0.517 15.863 1.00 84.06 113 LEU A C 1
ATOM 853 O O . LEU A 1 113 ? -10.993 -1.455 15.085 1.00 84.06 113 LEU A O 1
ATOM 857 N N . ILE A 1 114 ? -10.925 0.757 15.500 1.00 84.12 114 ILE A N 1
ATOM 858 C CA . ILE A 1 114 ? -11.255 1.158 14.131 1.00 84.12 114 ILE A CA 1
ATOM 859 C C . ILE A 1 114 ? -9.987 1.066 13.280 1.00 84.12 114 ILE A C 1
ATOM 861 O O . ILE A 1 114 ? -8.998 1.754 13.535 1.00 84.12 114 ILE A O 1
ATOM 865 N N . MET A 1 115 ? -10.011 0.205 12.264 1.00 82.62 115 MET A N 1
ATOM 866 C CA . MET A 1 115 ? -8.890 0.052 11.338 1.00 82.62 115 MET A CA 1
ATOM 867 C C . MET A 1 115 ? -8.694 1.345 10.542 1.00 82.62 115 MET A C 1
ATOM 869 O O . MET A 1 115 ? -9.663 1.931 10.072 1.00 82.62 115 MET A O 1
ATOM 873 N N . GLY A 1 116 ? -7.450 1.801 10.393 1.00 75.31 116 GLY A N 1
ATOM 874 C CA . GLY A 1 116 ? -7.156 3.072 9.719 1.00 75.31 116 GLY A CA 1
ATOM 875 C C . GLY A 1 116 ? -7.115 4.299 10.628 1.00 75.31 116 GLY A C 1
ATOM 876 O O . GLY A 1 116 ? -6.675 5.354 10.179 1.00 75.31 116 GLY A O 1
ATOM 877 N N . ILE A 1 117 ? -7.517 4.175 11.896 1.00 77.69 117 ILE A N 1
ATOM 878 C CA . ILE A 1 117 ? -7.517 5.285 12.852 1.00 77.69 117 ILE A CA 1
ATOM 879 C C . ILE A 1 117 ? -6.397 5.119 13.875 1.00 77.69 117 ILE A C 1
ATOM 881 O O . ILE A 1 117 ? -6.189 4.038 14.430 1.00 77.69 117 ILE A O 1
ATOM 885 N N . GLY A 1 118 ? -5.685 6.223 14.105 1.00 73.06 118 GLY A N 1
ATOM 886 C CA . GLY A 1 118 ? -4.615 6.323 15.083 1.00 73.06 118 GLY A CA 1
ATOM 887 C C . GLY A 1 118 ? -3.300 6.822 14.527 1.00 73.06 118 GLY A C 1
ATOM 888 O O . GLY A 1 118 ? -3.067 6.724 13.330 1.00 73.06 118 GLY A O 1
ATOM 889 N N . HIS A 1 119 ? -2.410 7.300 15.400 1.00 74.75 119 HIS A N 1
ATOM 890 C CA . HIS A 1 119 ? -0.982 7.480 15.117 1.00 74.75 119 HIS A CA 1
ATOM 891 C C . HIS A 1 119 ? -0.163 7.420 16.416 1.00 74.75 119 HIS A C 1
ATOM 893 O O . HIS A 1 119 ? -0.637 7.826 17.467 1.00 74.75 119 HIS A O 1
ATOM 899 N N . ARG A 1 120 ? 1.059 6.863 16.376 1.00 71.38 120 ARG A N 1
ATOM 900 C CA . ARG A 1 120 ? 1.936 6.777 17.565 1.00 71.38 120 ARG A CA 1
ATOM 901 C C . ARG A 1 120 ? 2.492 8.143 17.992 1.00 71.38 120 ARG A C 1
ATOM 903 O O . ARG A 1 120 ? 2.569 8.424 19.175 1.00 71.38 120 ARG A O 1
ATOM 910 N N . VAL A 1 121 ? 2.932 8.944 17.016 1.00 72.62 121 VAL A N 1
ATOM 911 C CA . VAL A 1 121 ? 3.572 10.260 17.240 1.00 72.62 121 VAL A CA 1
ATOM 912 C C . VAL A 1 121 ? 2.749 11.445 16.717 1.00 72.62 121 VAL A C 1
ATOM 914 O O . VAL A 1 121 ? 2.673 12.482 17.365 1.00 72.62 121 VAL A O 1
ATOM 917 N N . LYS A 1 122 ? 2.177 11.319 15.516 1.00 73.88 122 LYS A N 1
ATOM 918 C CA . LYS A 1 122 ? 1.374 12.356 14.869 1.00 73.88 122 LYS A CA 1
ATOM 919 C C . LYS A 1 122 ? 0.039 12.560 15.576 1.00 73.88 122 LYS A C 1
ATOM 921 O O . LYS A 1 122 ? -0.519 11.634 16.156 1.00 73.88 122 LYS A O 1
ATOM 926 N N . SER A 1 123 ? -0.449 13.786 15.510 1.00 73.50 123 SER A N 1
ATOM 927 C CA . SER A 1 123 ? -1.689 14.234 16.138 1.00 73.50 123 SER A CA 1
ATOM 928 C C . SER A 1 123 ? -2.346 15.296 15.262 1.00 73.50 123 SER A C 1
ATOM 930 O O . SER A 1 123 ? -1.833 15.636 14.196 1.00 73.50 123 SER A O 1
ATOM 932 N N . ILE A 1 124 ? -3.469 15.848 15.711 1.00 71.12 124 ILE A N 1
ATOM 933 C CA . ILE A 1 124 ? -4.159 16.935 15.004 1.00 71.12 124 ILE A CA 1
ATOM 934 C C . ILE A 1 124 ? -3.245 18.166 14.859 1.00 71.12 124 ILE A C 1
ATOM 936 O O . ILE A 1 124 ? -3.216 18.794 13.807 1.00 71.12 124 ILE A O 1
ATOM 940 N N . ASN A 1 125 ? -2.441 18.461 15.886 1.00 73.69 125 ASN A N 1
ATOM 941 C CA . ASN A 1 125 ? -1.538 19.618 15.906 1.00 73.69 125 ASN A CA 1
ATOM 942 C C . ASN A 1 125 ? -0.178 19.341 15.235 1.00 73.69 125 ASN A C 1
ATOM 944 O O . ASN A 1 125 ? 0.593 20.265 14.994 1.00 73.69 125 ASN A O 1
ATOM 948 N N . ASN A 1 126 ? 0.135 18.074 14.948 1.00 77.06 126 ASN A N 1
ATOM 949 C CA . ASN A 1 126 ? 1.338 17.640 14.235 1.00 77.06 126 ASN A CA 1
ATOM 950 C C . ASN A 1 126 ? 0.931 16.578 13.204 1.00 77.06 126 ASN A C 1
ATOM 952 O O . ASN A 1 126 ? 1.062 15.380 13.492 1.00 77.06 126 ASN A O 1
ATOM 956 N N . PRO A 1 127 ? 0.397 16.993 12.041 1.00 73.44 127 PRO A N 1
ATOM 957 C CA . PRO A 1 127 ? -0.164 16.069 11.067 1.00 73.44 127 PRO A CA 1
ATOM 958 C C . PRO A 1 127 ? 0.907 15.203 10.387 1.00 73.44 127 PRO A C 1
ATOM 960 O O . PRO A 1 127 ? 2.105 15.519 10.337 1.00 73.44 127 PRO A O 1
ATOM 963 N N . ASP A 1 128 ? 0.466 14.058 9.866 1.00 77.94 128 ASP A N 1
ATOM 964 C CA . ASP A 1 128 ? 1.269 13.237 8.962 1.00 77.94 128 ASP A CA 1
ATOM 965 C C . ASP A 1 128 ? 1.195 13.827 7.550 1.00 77.94 128 ASP A C 1
ATOM 967 O O . ASP A 1 128 ? 0.136 13.821 6.922 1.00 77.94 128 ASP A O 1
ATOM 971 N N . MET A 1 129 ? 2.329 14.305 7.037 1.00 82.75 129 MET A N 1
ATOM 972 C CA . MET A 1 129 ? 2.397 14.938 5.719 1.00 82.75 129 MET A CA 1
ATOM 973 C C . MET A 1 129 ? 1.966 14.004 4.585 1.00 82.75 129 MET A C 1
ATOM 975 O O . MET A 1 129 ? 1.424 14.478 3.593 1.00 82.75 129 MET A O 1
ATOM 979 N N . ARG A 1 130 ? 2.138 12.682 4.725 1.00 75.75 130 ARG A N 1
ATOM 980 C CA . ARG A 1 130 ? 1.670 11.716 3.714 1.00 75.75 130 ARG A CA 1
ATOM 981 C C . ARG A 1 130 ? 0.150 11.739 3.594 1.00 75.75 130 ARG A C 1
ATOM 983 O O . ARG A 1 130 ? -0.384 11.630 2.496 1.00 75.75 130 ARG A O 1
ATOM 990 N N . VAL A 1 131 ? -0.537 11.893 4.726 1.00 77.44 131 VAL A N 1
ATOM 991 C CA . VAL A 1 131 ? -2.000 11.969 4.779 1.00 77.44 131 VAL A CA 1
ATOM 992 C C . VAL A 1 131 ? -2.485 13.291 4.196 1.00 77.44 131 VAL A C 1
ATOM 994 O O . VAL A 1 131 ? -3.436 13.278 3.421 1.00 77.44 131 VAL A O 1
ATOM 997 N N . GLU A 1 132 ? -1.825 14.408 4.512 1.00 74.88 132 GLU A N 1
ATOM 998 C CA . GLU A 1 132 ? -2.198 15.715 3.949 1.00 74.88 132 GLU A CA 1
ATOM 999 C C . GLU A 1 132 ? -1.990 15.761 2.427 1.00 74.88 132 GLU A C 1
ATOM 1001 O O . GLU A 1 132 ? -2.907 16.142 1.712 1.00 74.88 132 GLU A O 1
ATOM 1006 N N . ILE A 1 133 ? -0.869 15.243 1.905 1.00 77.06 133 ILE A N 1
ATOM 1007 C CA . ILE A 1 133 ? -0.614 15.181 0.451 1.00 77.06 133 ILE A CA 1
ATOM 1008 C C . ILE A 1 133 ? -1.709 14.389 -0.283 1.00 77.06 133 ILE A C 1
ATOM 1010 O O . ILE A 1 133 ? -2.229 14.829 -1.310 1.00 77.06 133 ILE A O 1
ATOM 1014 N N . LEU A 1 134 ? -2.088 13.217 0.241 1.00 74.56 134 LEU A N 1
ATOM 1015 C CA . LEU A 1 134 ? -3.145 12.406 -0.371 1.00 74.56 134 LEU A CA 1
ATOM 1016 C C . LEU A 1 134 ? -4.519 13.084 -0.282 1.00 74.56 134 LEU A C 1
ATOM 1018 O O . LEU A 1 134 ? -5.317 12.987 -1.215 1.00 74.56 134 LEU A O 1
ATOM 1022 N N . LYS A 1 135 ? -4.790 13.781 0.824 1.00 71.62 135 LYS A N 1
ATOM 1023 C CA . LYS A 1 135 ? -6.030 14.530 1.038 1.00 71.62 135 LYS A CA 1
ATOM 1024 C C . LYS A 1 135 ? -6.130 15.744 0.117 1.00 71.62 135 LYS A C 1
ATOM 1026 O O . LYS A 1 135 ? -7.211 16.029 -0.385 1.00 71.62 135 LYS A O 1
ATOM 1031 N N . ASP A 1 136 ? -5.029 16.423 -0.170 1.00 72.12 136 ASP A N 1
ATOM 1032 C CA . ASP A 1 136 ? -5.036 17.538 -1.116 1.00 72.12 136 ASP A CA 1
ATOM 1033 C C . ASP A 1 136 ? -5.354 17.048 -2.531 1.00 72.12 136 ASP A C 1
ATOM 1035 O O . ASP A 1 136 ? -6.162 17.655 -3.235 1.00 72.12 136 ASP A O 1
ATOM 1039 N N . CYS A 1 137 ? -4.838 15.883 -2.927 1.00 67.81 137 CYS A N 1
ATOM 1040 C CA . CYS A 1 137 ? -5.196 15.281 -4.210 1.00 67.81 137 CYS A CA 1
ATOM 1041 C C . CYS A 1 137 ? -6.659 14.814 -4.283 1.00 67.81 137 CYS A C 1
ATOM 1043 O O . CYS A 1 137 ? -7.254 14.829 -5.361 1.00 67.81 137 CYS A O 1
ATOM 1045 N N . GLN A 1 138 ? -7.286 14.468 -3.150 1.00 62.09 138 GLN A N 1
ATOM 1046 C CA . GLN A 1 138 ? -8.719 14.152 -3.102 1.00 62.09 138 GLN A CA 1
ATOM 1047 C C . GLN A 1 138 ? -9.574 15.289 -3.681 1.00 62.09 138 GLN A C 1
ATOM 1049 O O . GLN A 1 138 ? -10.624 15.022 -4.263 1.00 62.09 138 GLN A O 1
ATOM 1054 N N . THR A 1 139 ? -9.145 16.549 -3.563 1.00 61.56 139 THR A N 1
ATOM 1055 C CA . THR A 1 139 ? -9.905 17.700 -4.085 1.00 61.56 139 THR A CA 1
ATOM 1056 C C . THR A 1 139 ? -10.097 17.659 -5.605 1.00 61.56 139 THR A C 1
ATOM 1058 O O . THR A 1 139 ? -11.053 18.243 -6.112 1.00 61.56 139 THR A O 1
ATOM 1061 N N . ALA A 1 140 ? -9.250 16.915 -6.325 1.00 65.88 140 ALA A N 1
ATOM 1062 C CA . ALA A 1 140 ? -9.373 16.692 -7.763 1.00 65.88 140 ALA A CA 1
ATOM 1063 C C . ALA A 1 140 ? -10.434 15.634 -8.134 1.00 65.88 140 ALA A C 1
ATOM 1065 O O . ALA A 1 140 ? -10.796 15.513 -9.306 1.00 65.88 140 ALA A O 1
ATOM 1066 N N . PHE A 1 141 ? -10.947 14.862 -7.168 1.00 69.06 141 PHE A N 1
ATOM 1067 C CA . PHE A 1 141 ? -11.978 13.856 -7.413 1.00 69.06 141 PHE A CA 1
ATOM 1068 C C . PHE A 1 141 ? -13.380 14.484 -7.460 1.00 69.06 141 PHE A C 1
ATOM 1070 O O . PHE A 1 141 ? -13.706 15.349 -6.643 1.00 69.06 141 PHE A O 1
ATOM 1077 N N . PRO A 1 142 ? -14.277 13.999 -8.342 1.00 69.62 142 PRO A N 1
ATOM 1078 C CA . PRO A 1 142 ? -15.691 14.354 -8.279 1.00 69.62 142 PRO A CA 1
ATOM 1079 C C . PRO A 1 142 ? -16.262 14.085 -6.878 1.00 69.62 142 PRO A C 1
ATOM 1081 O O . PRO A 1 142 ? -16.003 13.027 -6.302 1.00 69.62 142 PRO A O 1
ATOM 1084 N N . ARG A 1 143 ? -17.074 15.008 -6.337 1.00 53.53 143 ARG A N 1
ATOM 1085 C CA . ARG A 1 143 ? -17.559 14.957 -4.937 1.00 53.53 143 ARG A CA 1
ATOM 1086 C C . ARG A 1 143 ? -18.175 13.612 -4.534 1.00 53.53 143 ARG A C 1
ATOM 1088 O O . ARG A 1 143 ? -17.929 13.138 -3.431 1.00 53.53 143 ARG A O 1
ATOM 1095 N N . HIS A 1 144 ? -18.914 12.969 -5.439 1.00 52.47 144 HIS A N 1
ATOM 1096 C CA . HIS A 1 144 ? -19.536 11.661 -5.197 1.00 52.47 144 HIS A CA 1
ATOM 1097 C C . HIS A 1 144 ? -18.520 10.508 -5.049 1.00 52.47 144 HIS A C 1
ATOM 1099 O O . HIS A 1 144 ? -18.815 9.515 -4.389 1.00 52.47 144 HIS A O 1
ATOM 1105 N N . LEU A 1 145 ? -17.328 10.631 -5.646 1.00 46.00 145 LEU A N 1
ATOM 1106 C CA . LEU A 1 145 ? -16.229 9.666 -5.541 1.00 46.00 145 LEU A CA 1
ATOM 1107 C C . LEU A 1 145 ? -15.347 9.962 -4.318 1.00 46.00 145 LEU A C 1
ATOM 1109 O O . LEU A 1 145 ? -14.983 9.050 -3.578 1.00 46.00 145 LEU A O 1
ATOM 1113 N N . ALA A 1 146 ? -15.061 11.244 -4.064 1.00 42.47 146 ALA A N 1
ATOM 1114 C CA . ALA A 1 146 ? -14.322 11.707 -2.888 1.00 42.47 146 ALA A CA 1
ATOM 1115 C C . ALA A 1 146 ? -14.998 11.280 -1.571 1.00 42.47 146 ALA A C 1
ATOM 1117 O O . ALA A 1 146 ? -14.308 10.857 -0.644 1.00 42.47 146 ALA A O 1
ATOM 1118 N N . ALA A 1 147 ? -16.333 11.328 -1.539 1.00 40.22 147 ALA A N 1
ATOM 1119 C CA . ALA A 1 147 ? -17.196 10.887 -0.444 1.00 40.22 147 ALA A CA 1
ATOM 1120 C C . ALA A 1 147 ? -17.166 9.379 -0.140 1.00 40.22 147 ALA A C 1
ATOM 1122 O O . ALA A 1 147 ? -17.683 8.970 0.893 1.00 40.22 147 ALA A O 1
ATOM 1123 N N . ARG A 1 148 ? -16.650 8.554 -1.062 1.00 43.38 148 ARG A N 1
ATOM 1124 C CA . ARG A 1 148 ? -16.572 7.090 -0.926 1.00 43.38 148 ARG A CA 1
ATOM 1125 C C . ARG A 1 148 ? -15.146 6.585 -0.709 1.00 43.38 148 ARG A C 1
ATOM 1127 O O . ARG A 1 148 ? -14.967 5.547 -0.086 1.00 43.38 148 ARG A O 1
ATOM 1134 N N . LEU A 1 149 ? -14.147 7.285 -1.252 1.00 41.19 149 LEU A N 1
ATOM 1135 C CA . LEU A 1 149 ? -12.753 6.824 -1.282 1.00 41.19 149 LEU A CA 1
ATOM 1136 C C . LEU A 1 149 ? -11.909 7.276 -0.081 1.00 41.19 149 LEU A C 1
ATOM 1138 O O . LEU A 1 149 ? -10.991 6.564 0.312 1.00 41.19 149 LEU A O 1
ATOM 1142 N N . PHE A 1 150 ? -12.185 8.447 0.495 1.00 42.66 150 PHE A N 1
ATOM 1143 C CA . PHE A 1 150 ? -11.245 9.099 1.432 1.00 42.66 150 PHE A CA 1
ATOM 1144 C C . PHE A 1 150 ? -11.895 9.648 2.681 1.00 42.66 150 PHE A C 1
ATOM 1146 O O . PHE A 1 150 ? -11.258 9.849 3.713 1.00 42.66 150 PHE A O 1
ATOM 1153 N N . THR A 1 151 ? -13.184 9.890 2.588 1.00 40.00 151 THR A N 1
ATOM 1154 C CA . THR A 1 151 ? -14.003 10.183 3.727 1.00 40.00 151 THR A CA 1
ATOM 1155 C C . THR A 1 151 ? -15.092 9.130 3.742 1.00 40.00 151 THR A C 1
ATOM 1157 O O . THR A 1 151 ? -15.670 8.834 2.709 1.00 40.00 151 THR A O 1
ATOM 1160 N N . GLY A 1 152 ? -15.476 8.625 4.905 1.00 36.06 152 GLY A N 1
ATOM 1161 C CA . GLY A 1 152 ? -16.877 8.237 5.083 1.00 36.06 152 GLY A CA 1
ATOM 1162 C C . GLY A 1 152 ? -17.784 9.479 5.086 1.00 36.06 152 GLY A C 1
ATOM 1163 O O . GLY A 1 152 ? -18.669 9.566 5.919 1.00 36.06 152 GLY A O 1
ATOM 1164 N N . SER A 1 153 ? -17.502 10.515 4.284 1.00 36.72 153 SER A N 1
ATOM 1165 C CA . SER A 1 153 ? -18.127 11.838 4.376 1.00 36.72 153 SER A CA 1
ATOM 1166 C C . SER A 1 153 ? -18.360 12.422 2.984 1.00 36.72 153 SER A C 1
ATOM 1168 O O . SER A 1 153 ? -17.604 13.267 2.491 1.00 36.72 153 SER A O 1
ATOM 1170 N N . GLY A 1 154 ? -19.440 11.987 2.347 1.00 31.33 154 GLY A N 1
ATOM 1171 C CA . GLY A 1 154 ? -20.177 12.886 1.470 1.00 31.33 154 GLY A CA 1
ATOM 1172 C C . GLY A 1 154 ? -20.983 13.808 2.358 1.00 31.33 154 GLY A C 1
ATOM 1173 O O . GLY A 1 154 ? -21.877 13.304 3.005 1.00 31.33 154 GLY A O 1
ATOM 1174 N N . GLU A 1 155 ? -20.592 15.082 2.437 1.00 33.75 155 GLU A N 1
ATOM 1175 C CA . GLU A 1 155 ? -21.316 16.247 2.998 1.00 33.75 155 GLU A CA 1
ATOM 1176 C C . GLU A 1 155 ? -22.063 16.123 4.351 1.00 33.75 155 GLU A C 1
ATOM 1178 O O . GLU A 1 155 ? -22.529 17.132 4.870 1.00 33.75 155 GLU A O 1
ATOM 1183 N N . ASP A 1 156 ? -22.047 14.975 5.020 1.00 35.38 156 ASP A N 1
ATOM 1184 C CA . ASP A 1 156 ? -22.537 14.797 6.370 1.00 35.38 156 ASP A CA 1
ATOM 1185 C C . ASP A 1 156 ? -21.451 15.248 7.338 1.00 35.38 156 ASP A C 1
ATOM 1187 O O . ASP A 1 156 ? -20.369 14.659 7.459 1.00 35.38 156 ASP A O 1
ATOM 1191 N N . HIS A 1 157 ? -21.772 16.301 8.082 1.00 37.62 157 HIS A N 1
ATOM 1192 C CA . HIS A 1 157 ? -21.005 16.800 9.221 1.00 37.62 157 HIS A CA 1
ATOM 1193 C C . HIS A 1 157 ? -20.701 15.716 10.280 1.00 37.62 157 HIS A C 1
ATOM 1195 O O . HIS A 1 157 ? -19.885 15.944 11.165 1.00 37.62 157 HIS A O 1
ATOM 1201 N N . HIS A 1 158 ? -21.283 14.521 10.158 1.00 35.97 158 HIS A N 1
ATOM 1202 C CA . HIS A 1 158 ? -21.179 13.415 11.097 1.00 35.97 158 HIS A CA 1
ATOM 1203 C C . HIS A 1 158 ? -19.794 12.730 11.138 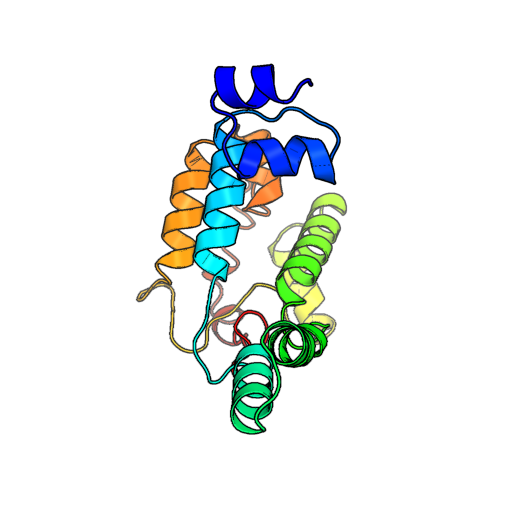1.00 35.97 158 HIS A C 1
ATOM 1205 O O . HIS A 1 158 ? -19.332 12.403 12.228 1.00 35.97 158 HIS A O 1
ATOM 1211 N N . PHE A 1 159 ? -19.076 12.540 10.014 1.00 35.06 159 PHE A N 1
ATOM 1212 C CA . PHE A 1 159 ? -17.786 11.796 10.017 1.00 35.06 159 PHE A CA 1
ATOM 1213 C C . PHE A 1 159 ? -16.548 12.692 10.164 1.00 35.06 159 PHE A C 1
ATOM 1215 O O . PHE A 1 159 ? -15.454 12.185 10.430 1.00 35.06 159 PHE A O 1
ATOM 1222 N N . LYS A 1 160 ? -16.707 14.019 10.040 1.00 35.50 160 LYS A N 1
ATOM 1223 C CA . LYS A 1 160 ? -15.626 14.990 10.290 1.00 35.50 160 LYS A CA 1
ATOM 1224 C C . LYS A 1 160 ? -15.130 14.932 11.737 1.00 35.50 160 LYS A C 1
ATOM 1226 O O . LYS A 1 160 ? -13.961 15.220 11.983 1.00 35.50 160 LYS A O 1
ATOM 1231 N N . GLU A 1 161 ? -15.981 14.495 12.665 1.00 33.75 161 GLU A N 1
ATOM 1232 C CA . GLU A 1 161 ? -15.673 14.490 14.093 1.00 33.75 161 GLU A CA 1
ATOM 1233 C C . GLU A 1 161 ? -14.944 13.235 14.590 1.00 33.75 161 GLU A C 1
ATOM 1235 O O . GLU A 1 161 ? -14.412 13.234 15.697 1.00 33.75 161 GLU A O 1
ATOM 1240 N N . ALA A 1 162 ? -14.818 12.176 13.779 1.00 36.22 162 ALA A N 1
ATOM 1241 C CA . ALA A 1 162 ? -14.145 10.950 14.223 1.00 36.22 162 ALA A CA 1
ATOM 1242 C C . ALA A 1 162 ? -12.680 11.198 14.641 1.00 36.22 162 ALA A C 1
ATOM 1244 O O . ALA A 1 162 ? -12.189 10.565 15.567 1.00 36.22 162 ALA A O 1
ATOM 1245 N N . LYS A 1 163 ? -11.991 12.162 14.010 1.00 35.94 163 LYS A N 1
ATOM 1246 C CA . LYS A 1 163 ? -10.643 12.592 14.423 1.00 35.94 163 LYS A CA 1
ATOM 1247 C C . LYS A 1 163 ? -10.639 13.541 15.626 1.00 35.94 163 LYS A C 1
ATOM 1249 O O . LYS A 1 163 ? -9.614 13.618 16.285 1.00 35.94 163 LYS A O 1
ATOM 1254 N N . SER A 1 164 ? -11.732 14.256 15.903 1.00 33.59 164 SER A N 1
ATOM 1255 C CA . SER A 1 164 ? -11.829 15.226 17.004 1.00 33.59 164 SER A CA 1
ATOM 1256 C C . SER A 1 164 ? -12.367 14.634 18.304 1.00 33.59 164 SER A C 1
ATOM 1258 O O . SER A 1 164 ? -12.392 15.333 19.314 1.00 33.59 164 SER A O 1
ATOM 1260 N N . TYR A 1 165 ? -12.785 13.364 18.322 1.00 36.16 165 TYR A N 1
ATOM 1261 C CA . TYR A 1 165 ? -13.107 12.699 19.580 1.00 36.16 165 TYR A CA 1
ATOM 1262 C C . TYR A 1 165 ? -11.808 12.336 20.321 1.00 36.16 165 TYR A C 1
ATOM 1264 O O . TYR A 1 165 ? -11.013 11.557 19.789 1.00 36.16 165 TYR A O 1
ATOM 1272 N N . PRO A 1 166 ? -11.612 12.801 21.572 1.00 32.75 166 PRO A N 1
ATOM 1273 C CA . PRO A 1 166 ? -10.444 12.464 22.402 1.00 32.75 166 PRO A CA 1
ATOM 1274 C C . PRO A 1 166 ? -10.230 10.951 22.575 1.00 32.75 166 PRO A C 1
ATOM 1276 O O . PRO A 1 166 ? -9.139 10.476 22.883 1.00 32.75 166 PRO A O 1
ATOM 1279 N N . GLU A 1 167 ? -11.286 10.164 22.367 1.00 33.00 167 GLU A N 1
ATOM 1280 C CA . GLU A 1 167 ? -11.249 8.706 22.420 1.00 33.00 167 GLU A CA 1
ATOM 1281 C C . GLU A 1 167 ? -10.558 8.086 21.194 1.00 33.00 167 GLU A C 1
ATOM 1283 O O . GLU A 1 167 ? -9.931 7.037 21.329 1.00 33.00 167 GLU A O 1
ATOM 1288 N N . CYS A 1 168 ? -10.603 8.746 20.027 1.00 29.30 168 CYS A N 1
ATOM 1289 C CA . CYS A 1 168 ? -9.913 8.310 18.810 1.00 29.30 168 CYS A CA 1
ATOM 1290 C C . CYS A 1 168 ? -8.393 8.520 18.867 1.00 29.30 168 CYS A C 1
ATOM 1292 O O . CYS A 1 168 ? -7.651 7.732 18.283 1.00 29.30 168 CYS A O 1
ATOM 1294 N N . GLU A 1 169 ? -7.917 9.493 19.652 1.00 28.42 169 GLU A N 1
ATOM 1295 C CA . GLU A 1 169 ? -6.484 9.710 19.909 1.00 28.42 169 GLU A CA 1
ATOM 1296 C C . GLU A 1 169 ? -5.839 8.572 20.722 1.00 28.42 169 GLU A C 1
ATOM 1298 O O . GLU A 1 169 ? -4.633 8.343 20.630 1.00 28.42 169 GLU A O 1
ATOM 1303 N N . ARG A 1 170 ? -6.627 7.796 21.485 1.00 27.36 170 ARG A N 1
ATOM 1304 C CA . ARG A 1 170 ? -6.121 6.612 22.207 1.00 27.36 170 ARG A CA 1
ATOM 1305 C C . ARG A 1 170 ? -5.891 5.401 21.313 1.00 27.36 170 ARG A C 1
ATOM 1307 O O . ARG A 1 170 ? -5.141 4.502 21.700 1.00 27.36 170 ARG A O 1
ATOM 1314 N N . PHE A 1 171 ? -6.496 5.348 20.133 1.00 30.97 171 PHE A N 1
ATOM 1315 C CA . PHE A 1 171 ? -6.318 4.218 19.234 1.00 30.97 171 PHE A CA 1
ATOM 1316 C C . PHE A 1 171 ? -5.020 4.428 18.468 1.00 30.97 171 PHE A C 1
ATOM 1318 O O . PHE A 1 171 ? -4.901 5.325 17.657 1.00 30.97 171 PHE A O 1
ATOM 1325 N N . HIS A 1 172 ? -3.981 3.675 18.817 1.00 31.22 172 HIS A N 1
ATOM 1326 C CA . HIS A 1 172 ? -2.665 3.793 18.197 1.00 31.22 172 HIS A CA 1
ATOM 1327 C C . HIS A 1 172 ? -2.635 3.112 16.818 1.00 31.22 172 HIS A C 1
ATOM 1329 O O . HIS A 1 172 ? -3.148 2.007 16.651 1.00 31.22 172 HIS A O 1
ATOM 1335 N N . TRP A 1 173 ? -1.906 3.712 15.872 1.00 34.25 173 TRP A N 1
ATOM 1336 C CA . TRP A 1 173 ? -1.523 3.201 14.537 1.00 34.25 173 TRP A CA 1
ATOM 1337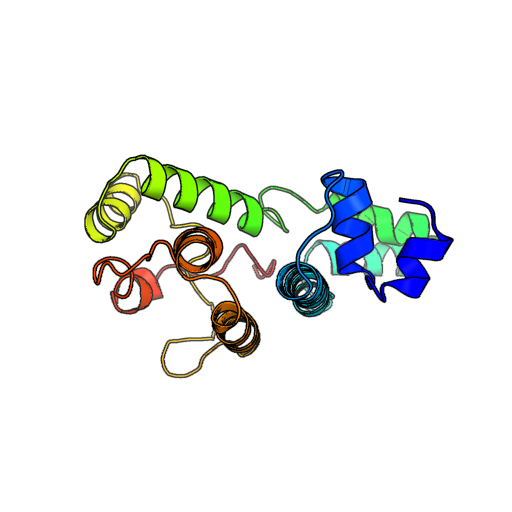 C C . TRP A 1 173 ? -0.634 1.956 14.540 1.00 34.25 173 TRP A C 1
ATOM 1339 O O . TRP A 1 173 ? 0.313 1.830 13.768 1.00 34.25 173 TRP A O 1
ATOM 1349 N N . ARG A 1 174 ? -0.905 0.986 15.404 1.00 32.69 174 ARG A N 1
ATOM 1350 C CA . ARG A 1 174 ? -0.039 -0.188 15.534 1.00 32.69 174 ARG A CA 1
ATOM 1351 C C . ARG A 1 174 ? 0.011 -1.074 14.282 1.00 32.69 174 ARG A C 1
ATOM 1353 O O . ARG A 1 174 ? 0.802 -2.003 14.265 1.00 32.69 174 ARG A O 1
ATOM 1360 N N . ARG A 1 175 ? -0.814 -0.842 13.246 1.00 38.34 175 ARG A N 1
ATOM 1361 C CA . ARG A 1 175 ? -0.998 -1.829 12.161 1.00 38.34 175 ARG A CA 1
ATOM 1362 C C . ARG A 1 175 ? -0.831 -1.367 10.714 1.00 38.34 175 ARG A C 1
ATOM 1364 O O . ARG A 1 175 ? -0.726 -2.237 9.860 1.00 38.34 175 ARG A O 1
ATOM 1371 N N . ILE A 1 176 ? -0.759 -0.069 10.398 1.00 37.31 176 ILE A N 1
ATOM 1372 C CA . ILE A 1 176 ? -0.533 0.349 8.994 1.00 37.31 176 ILE A CA 1
ATOM 1373 C C . ILE A 1 176 ? 0.958 0.493 8.674 1.00 37.31 176 ILE A C 1
ATOM 1375 O O . ILE A 1 176 ? 1.393 0.028 7.629 1.00 37.31 176 ILE A O 1
ATOM 1379 N N . CYS A 1 177 ? 1.773 1.035 9.584 1.00 34.12 177 CYS A N 1
ATOM 1380 C CA . CYS A 1 177 ? 3.217 1.180 9.340 1.00 34.12 177 CYS A CA 1
ATOM 1381 C C . CYS A 1 177 ? 4.090 0.097 9.996 1.00 34.12 177 CYS A C 1
ATOM 1383 O O . CYS A 1 177 ? 5.277 0.342 10.181 1.00 34.12 177 CYS A O 1
ATOM 1385 N N . GLY A 1 178 ? 3.545 -1.060 10.397 1.00 31.98 178 GLY A N 1
ATOM 1386 C CA . GLY A 1 178 ? 4.352 -2.172 10.933 1.00 31.98 178 GLY A CA 1
ATOM 1387 C C . GLY A 1 178 ? 5.225 -1.825 12.148 1.00 31.98 178 GLY A C 1
ATOM 1388 O O . GLY A 1 178 ? 6.221 -2.496 12.392 1.00 31.98 178 GLY A O 1
ATOM 1389 N N . HIS A 1 179 ? 4.891 -0.762 12.885 1.00 31.97 179 HIS A N 1
ATOM 1390 C CA . HIS A 1 179 ? 5.605 -0.396 14.102 1.00 31.97 179 HIS A CA 1
ATOM 1391 C C . HIS A 1 179 ? 4.957 -1.111 15.287 1.00 31.97 179 HIS A C 1
ATOM 1393 O O . HIS A 1 179 ? 3.819 -0.796 15.650 1.00 31.97 179 HIS A O 1
ATOM 1399 N N . ALA A 1 180 ? 5.706 -2.049 15.869 1.00 30.86 180 ALA A N 1
ATOM 1400 C CA . ALA A 1 180 ? 5.452 -2.594 17.199 1.00 30.86 180 ALA A CA 1
ATOM 1401 C C . ALA A 1 180 ? 5.372 -1.480 18.266 1.00 30.86 180 ALA A C 1
ATOM 1403 O O . ALA A 1 180 ? 6.162 -0.499 18.198 1.00 30.86 180 ALA A O 1
#

pLDDT: mean 76.79, std 22.59, range [27.36, 98.56]

Foldseek 3Di:
DDPVVCVVVVLPPLQVCCCPVVVDRDDNLRSVLVVLVCVLVVDLDCPFQLNVQLVVCVVVVDDPVRSNVRSVVPDDDQEQCLVVVLLVLLLVCLVVVDFQVVSVVVCVVVVHARRPFAAPPAAPVRHDVSLVVSVVSLVVDDLVVSCNPNFVDSPPPRRVCCRVPPVSHPRHPSGNSRND